Protein AF-A0A4S1M2T3-F1 (afdb_monomer)

Solvent-accessible surface area (backbone atoms only — not comparable to full-atom values): 10780 Å² total; per-residue (Å²): 111,70,68,60,52,51,52,53,55,50,51,53,51,52,49,48,52,52,50,47,53,52,52,51,56,74,34,58,46,39,45,71,51,75,70,34,46,53,38,50,50,25,26,74,67,73,55,76,57,76,90,49,48,48,60,54,20,55,54,47,32,61,41,38,75,77,47,73,67,53,40,56,58,35,50,51,43,46,49,28,42,48,46,17,37,48,36,34,25,72,56,58,36,67,72,73,56,15,60,55,37,70,48,54,62,70,36,70,75,43,46,74,48,68,36,42,51,44,58,64,43,42,33,53,23,36,50,44,25,52,50,25,53,52,46,26,29,53,76,68,74,38,59,71,50,74,68,52,45,50,53,50,50,51,47,52,47,53,28,29,31,39,34,73,76,31,64,74,50,45,39,57,52,39,36,50,50,37,46,48,64,43,69,87,54,57,70,68,59,39,47,51,52,12,50,54,54,31,50,56,47,46,48,54,44,69,76,84

pLDDT: mean 90.64, std 10.21, range [45.0, 98.62]

Radius of gyration: 18.29 Å; Cα contacts (8 Å, |Δi|>4): 240; chains: 1; bounding box: 35×44×50 Å

Secondary structure (DSSP, 8-state):
-HHHHHHHHHHHHHHHHHHHHHHHHHHTT-B--HHHHHHHHHHHHT---TTS-HHHHHHHHHHHTTS-SSHHHHHHHHHHHHHHHHHIIIII--THHHHHHTTGGGSHHHHHHHTB--HHHHHHHHHHHHHHHHHHHHHTT-PPPHHHHHHHHHHHHHHHHT-TTHHHHHHHHHHHHHHHH-TTS-HHHHHHHHHHHHHHHHHHHH--

Foldseek 3Di:
DVVVQVVVLVVLVVVLVCLLVVLLVVLPQFDEDPVNVVLCVCLVVVDDDPPFLNLLSVVLVVVCVVPNDRRVLLVVLSCLQSLLLCLCLNQQDDDPVSVVSSCVCVDPVNVVPSRHNALVSLLVSLVSNLVSVLNSLVVVLHAQDPVRVVVSLVSLLSSLSRDLVSLVVQLVSQLSNLCSHCVPDDSVVSNVRSVVSSVVSNVSNVVD

Mean predicted aligned error: 5.15 Å

Structure (mmCIF, N/CA/C/O backbone):
data_AF-A0A4S1M2T3-F1
#
_entry.id   AF-A0A4S1M2T3-F1
#
loop_
_atom_site.group_PDB
_atom_site.id
_atom_site.type_symbol
_atom_site.label_atom_id
_atom_site.label_alt_id
_atom_site.label_comp_id
_atom_site.label_asym_id
_atom_site.label_entity_id
_atom_site.label_seq_id
_atom_site.pdbx_PDB_ins_code
_atom_site.Cartn_x
_atom_site.Cartn_y
_atom_site.Cartn_z
_atom_site.occupancy
_atom_site.B_iso_or_equiv
_atom_site.auth_seq_id
_atom_site.auth_comp_id
_atom_site.auth_asym_id
_atom_site.auth_atom_id
_atom_site.pdbx_PDB_model_num
ATOM 1 N N . MET A 1 1 ? -10.580 -19.530 28.363 1.00 55.19 1 MET A N 1
ATOM 2 C CA . MET A 1 1 ? -10.890 -18.488 27.352 1.00 55.19 1 MET A CA 1
ATOM 3 C C . MET A 1 1 ? -9.634 -17.822 26.771 1.00 55.19 1 MET A C 1
ATOM 5 O O . MET A 1 1 ? -9.493 -17.810 25.556 1.00 55.19 1 MET A O 1
ATOM 9 N N . LEU A 1 2 ? -8.682 -17.354 27.595 1.00 52.44 2 LEU A N 1
ATOM 10 C CA . LEU A 1 2 ? -7.450 -16.686 27.125 1.00 52.44 2 LEU A CA 1
ATOM 11 C C . LEU A 1 2 ? -6.548 -17.565 26.227 1.00 52.44 2 LEU A C 1
ATOM 13 O O . LEU A 1 2 ? -6.080 -17.116 25.187 1.00 52.44 2 LEU A O 1
ATOM 17 N N . LEU A 1 3 ? -6.360 -18.842 26.585 1.00 47.34 3 LEU A N 1
ATOM 18 C CA . LEU A 1 3 ? -5.535 -19.789 25.816 1.00 47.34 3 LEU A CA 1
ATOM 19 C C . LEU A 1 3 ? -6.132 -20.146 24.441 1.00 47.34 3 LEU A C 1
ATOM 21 O O . LEU A 1 3 ? -5.389 -20.340 23.484 1.00 47.34 3 LEU A O 1
ATOM 25 N N . ILE A 1 4 ? -7.464 -20.194 24.328 1.00 53.88 4 ILE A N 1
ATOM 26 C CA . ILE A 1 4 ? -8.170 -20.432 23.054 1.00 53.88 4 ILE A CA 1
ATOM 27 C C . ILE A 1 4 ? -8.014 -19.207 22.140 1.00 53.88 4 ILE A C 1
ATOM 29 O O . ILE A 1 4 ? -7.735 -19.348 20.953 1.00 53.88 4 ILE A O 1
ATOM 33 N N . SER A 1 5 ? -8.097 -18.003 22.713 1.00 61.66 5 SER A N 1
ATOM 34 C CA . SER A 1 5 ? -7.868 -16.742 21.998 1.00 61.66 5 SER A CA 1
ATOM 35 C C . SER A 1 5 ? -6.433 -16.623 21.459 1.00 61.66 5 SER A C 1
ATOM 37 O O . SER A 1 5 ? -6.232 -16.291 20.291 1.00 61.66 5 SER A O 1
ATOM 39 N N . LEU A 1 6 ? -5.426 -16.987 22.263 1.00 64.06 6 LEU A N 1
ATOM 40 C CA . LEU A 1 6 ? -4.018 -16.956 21.847 1.00 64.06 6 LEU A CA 1
ATOM 41 C C . LEU A 1 6 ? -3.702 -17.971 20.739 1.00 64.06 6 LEU A C 1
ATOM 43 O O . LEU A 1 6 ? -3.026 -17.619 19.772 1.00 64.06 6 LEU A O 1
ATOM 47 N N . LYS A 1 7 ? -4.223 -19.202 20.838 1.00 70.44 7 LYS A N 1
ATOM 48 C CA . LYS A 1 7 ? -4.069 -20.222 19.784 1.00 70.44 7 LYS A CA 1
ATOM 49 C C . LYS A 1 7 ? -4.703 -19.771 18.466 1.00 70.44 7 LYS A C 1
ATOM 51 O O . LYS A 1 7 ? -4.070 -19.892 17.420 1.00 70.44 7 LYS A O 1
ATOM 56 N N . ASN A 1 8 ? -5.893 -19.174 18.522 1.00 77.62 8 ASN A N 1
ATOM 57 C CA . ASN A 1 8 ? -6.566 -18.635 17.339 1.00 77.62 8 ASN A CA 1
ATOM 58 C C . ASN A 1 8 ? -5.788 -17.472 16.705 1.00 77.62 8 ASN A C 1
ATOM 60 O O . ASN A 1 8 ? -5.684 -17.401 15.483 1.00 77.62 8 ASN A O 1
ATOM 64 N N . MET A 1 9 ? -5.190 -16.594 17.518 1.00 81.62 9 MET A N 1
ATOM 65 C CA . MET A 1 9 ? -4.373 -15.481 17.024 1.00 81.62 9 MET A CA 1
ATOM 66 C C . MET A 1 9 ? -3.052 -15.945 16.392 1.00 81.62 9 MET A C 1
ATOM 68 O O . MET A 1 9 ? -2.577 -15.336 15.435 1.00 81.62 9 MET A O 1
ATOM 72 N N . PHE A 1 10 ? -2.444 -17.016 16.901 1.00 87.69 10 PHE A N 1
ATOM 73 C CA . PHE A 1 10 ? -1.276 -17.615 16.256 1.00 87.69 10 PHE A CA 1
ATOM 74 C C . PHE A 1 10 ? -1.654 -18.263 14.919 1.00 87.69 10 PHE A C 1
ATOM 76 O O . PHE A 1 10 ? -1.016 -17.987 13.904 1.00 87.69 10 PHE A O 1
ATOM 83 N N . ALA A 1 11 ? -2.730 -19.053 14.901 1.00 90.12 11 ALA A N 1
ATOM 84 C CA . ALA A 1 11 ? -3.197 -19.743 13.702 1.00 90.12 11 ALA A CA 1
ATOM 85 C C . ALA A 1 11 ? -3.523 -18.772 12.557 1.00 90.12 11 ALA A C 1
ATOM 87 O O . ALA A 1 11 ? -3.081 -18.987 11.431 1.00 90.12 11 ALA A O 1
ATOM 88 N N . ILE A 1 12 ? -4.232 -17.673 12.840 1.00 91.62 12 ILE A N 1
ATOM 89 C CA . ILE A 1 12 ? -4.583 -16.686 11.810 1.00 91.62 12 ILE A CA 1
ATOM 90 C C . ILE A 1 12 ? -3.350 -15.957 11.257 1.00 91.62 12 ILE A C 1
ATOM 92 O O . ILE A 1 12 ? -3.279 -15.698 10.060 1.00 91.62 12 ILE A O 1
ATOM 96 N N . ARG A 1 13 ? -2.345 -15.665 12.095 1.00 94.69 13 ARG A N 1
ATOM 97 C CA . ARG A 1 13 ? -1.088 -15.039 11.650 1.00 94.69 13 ARG A CA 1
ATOM 98 C C . ARG A 1 13 ? -0.255 -15.980 10.792 1.00 94.69 13 ARG A C 1
ATOM 100 O O . ARG A 1 13 ? 0.291 -15.548 9.783 1.00 94.69 13 ARG A O 1
ATOM 107 N N . LEU A 1 14 ? -0.180 -17.253 11.179 1.00 95.62 14 LEU A N 1
ATOM 108 C CA . LEU A 1 14 ? 0.487 -18.278 10.382 1.00 95.62 14 LEU A CA 1
ATOM 109 C C . LEU A 1 14 ? -0.210 -18.443 9.028 1.00 95.62 14 LEU A C 1
ATOM 111 O O . LEU A 1 14 ? 0.452 -18.413 7.996 1.00 95.62 14 LEU A O 1
ATOM 115 N N . CYS A 1 15 ? -1.541 -18.545 9.028 1.00 96.12 15 CYS A N 1
ATOM 116 C CA . CYS A 1 15 ? -2.336 -18.648 7.808 1.00 96.12 15 CYS A CA 1
ATOM 117 C C . CYS A 1 15 ? -2.136 -17.430 6.899 1.00 96.12 15 CYS A C 1
ATOM 119 O O . CYS A 1 15 ? -1.841 -17.601 5.724 1.00 96.12 15 CYS A O 1
ATOM 121 N N . TRP A 1 16 ? -2.196 -16.211 7.443 1.00 97.44 16 TRP A N 1
ATOM 122 C CA . TRP A 1 16 ? -1.883 -14.988 6.701 1.00 97.44 16 TRP A CA 1
ATOM 123 C C . TRP A 1 16 ? -0.495 -15.030 6.060 1.00 97.44 16 TRP A C 1
ATOM 125 O O . TRP A 1 16 ? -0.377 -14.709 4.885 1.00 97.44 16 TRP A O 1
ATOM 135 N N . GLY A 1 17 ? 0.537 -15.456 6.794 1.00 97.75 17 GLY A N 1
ATOM 136 C CA . GLY A 1 17 ? 1.896 -15.543 6.257 1.00 97.75 17 GLY A CA 1
ATOM 137 C C . GLY A 1 17 ? 2.009 -16.558 5.119 1.00 97.75 17 GLY A C 1
ATOM 138 O O . GLY A 1 17 ? 2.579 -16.254 4.075 1.00 97.75 17 GLY A O 1
ATOM 139 N N . VAL A 1 18 ? 1.410 -17.740 5.286 1.00 98.19 18 VAL A N 1
ATOM 140 C CA . VAL A 1 18 ? 1.379 -18.783 4.248 1.00 98.19 18 VAL A CA 1
ATOM 141 C C . VAL A 1 18 ? 0.624 -18.305 3.010 1.00 98.19 18 VAL A C 1
ATOM 143 O O . VAL A 1 18 ? 1.123 -18.468 1.899 1.00 98.19 18 VAL A O 1
ATOM 146 N N . LEU A 1 19 ? -0.546 -17.684 3.187 1.00 98.12 19 LEU A N 1
ATOM 147 C CA . LEU A 1 19 ? -1.333 -17.153 2.078 1.00 98.12 19 LEU A CA 1
ATOM 148 C C . LEU A 1 19 ? -0.596 -16.012 1.376 1.00 98.12 19 LEU A C 1
ATOM 150 O O . LEU A 1 19 ? -0.520 -16.033 0.157 1.00 98.12 19 LEU A O 1
ATOM 154 N N . ALA A 1 20 ? 0.007 -15.075 2.111 1.00 98.19 20 ALA A N 1
ATOM 155 C CA . ALA A 1 20 ? 0.767 -13.970 1.532 1.00 98.19 20 ALA A CA 1
ATOM 156 C C . ALA A 1 20 ? 1.950 -14.461 0.689 1.00 98.19 20 ALA A C 1
ATOM 158 O O . ALA A 1 20 ? 2.106 -14.042 -0.459 1.00 98.19 20 ALA A O 1
ATOM 159 N N . CYS A 1 21 ? 2.747 -15.390 1.222 1.00 98.25 21 CYS A N 1
ATOM 160 C CA . CYS A 1 21 ? 3.878 -15.967 0.499 1.00 98.25 21 CYS A CA 1
ATOM 161 C C . CYS A 1 21 ? 3.426 -16.812 -0.698 1.00 98.25 21 CYS A C 1
ATOM 163 O O . CYS A 1 21 ? 3.985 -16.674 -1.781 1.00 98.25 21 CYS A O 1
ATOM 165 N N . GLY A 1 22 ? 2.405 -17.659 -0.529 1.00 98.19 22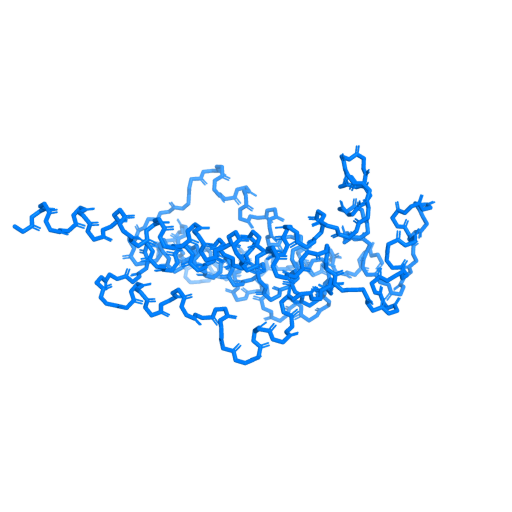 GLY A N 1
ATOM 166 C CA . GLY A 1 22 ? 1.861 -18.477 -1.615 1.00 98.19 22 GLY A CA 1
ATOM 167 C C . GLY A 1 22 ? 1.262 -17.627 -2.736 1.00 98.19 22 GLY A C 1
ATOM 168 O O . GLY A 1 22 ? 1.475 -17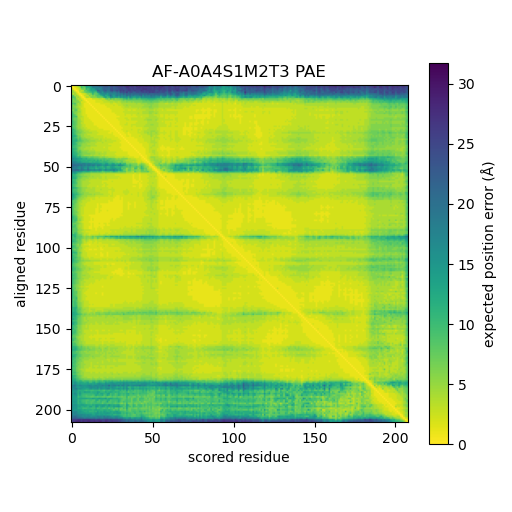.908 -3.908 1.00 98.19 22 GLY A O 1
ATOM 169 N N . TYR A 1 23 ? 0.579 -16.541 -2.383 1.00 97.75 23 TYR A N 1
ATOM 170 C CA . TYR A 1 23 ? 0.014 -15.592 -3.335 1.00 97.75 23 TYR A CA 1
ATOM 171 C C . TYR A 1 23 ? 1.113 -14.855 -4.106 1.00 97.75 23 TYR A C 1
ATOM 173 O O . TYR A 1 23 ? 1.085 -14.823 -5.331 1.00 97.75 23 TYR A O 1
ATOM 181 N N . ALA A 1 24 ? 2.125 -14.325 -3.410 1.00 97.81 24 ALA A N 1
ATOM 182 C CA . ALA A 1 24 ? 3.274 -13.695 -4.058 1.00 97.81 24 ALA A CA 1
ATOM 183 C C . ALA A 1 24 ? 4.025 -14.671 -4.979 1.00 97.81 24 ALA A C 1
ATOM 185 O O . ALA A 1 24 ? 4.459 -14.277 -6.057 1.00 97.81 24 ALA A O 1
ATOM 186 N N . TRP A 1 25 ? 4.134 -15.943 -4.582 1.00 98.12 25 TRP A N 1
ATOM 187 C CA . TRP A 1 25 ? 4.751 -16.999 -5.384 1.00 98.12 25 TRP A CA 1
ATOM 188 C C . TRP A 1 25 ? 3.988 -17.281 -6.682 1.00 98.12 25 TRP A C 1
ATOM 190 O O . TRP A 1 25 ? 4.609 -17.377 -7.735 1.00 98.12 25 TRP A O 1
ATOM 200 N N . ILE A 1 26 ? 2.654 -17.367 -6.628 1.00 97.88 26 ILE A N 1
ATOM 201 C CA . ILE A 1 26 ? 1.804 -17.616 -7.807 1.00 97.88 26 ILE A CA 1
ATOM 202 C C . ILE A 1 26 ? 2.010 -16.550 -8.885 1.00 97.88 26 ILE A C 1
ATOM 204 O O . ILE A 1 26 ? 2.025 -16.871 -10.070 1.00 97.88 26 ILE A O 1
ATOM 208 N N . PHE A 1 27 ? 2.179 -15.294 -8.474 1.00 97.75 27 PHE A N 1
ATOM 209 C CA . PHE A 1 27 ? 2.324 -14.178 -9.402 1.00 97.75 27 PHE A CA 1
ATOM 210 C C . PHE A 1 27 ? 3.775 -13.812 -9.713 1.00 97.75 27 PHE A C 1
ATOM 212 O O . PHE A 1 27 ? 3.995 -12.928 -10.535 1.00 97.75 27 PHE A O 1
ATOM 219 N N . TRP A 1 28 ? 4.769 -14.452 -9.093 1.00 97.88 28 TRP A N 1
ATOM 220 C CA . TRP A 1 28 ? 6.177 -14.112 -9.302 1.00 97.88 28 TRP A CA 1
ATOM 221 C C . TRP A 1 28 ? 6.624 -14.371 -10.756 1.00 97.88 28 TRP A C 1
ATOM 223 O O . TRP A 1 28 ? 6.291 -15.417 -11.312 1.00 97.88 28 TRP A O 1
ATOM 233 N N . PRO A 1 29 ? 7.418 -13.479 -11.388 1.00 97.25 29 PRO A N 1
ATOM 234 C CA . PRO A 1 29 ? 7.966 -12.213 -10.880 1.00 97.25 29 PRO A CA 1
ATOM 235 C C . PRO A 1 29 ? 7.059 -10.992 -11.128 1.00 97.25 29 PRO A C 1
ATOM 237 O O . PRO A 1 29 ? 7.470 -9.861 -10.890 1.00 97.25 29 PRO A O 1
ATOM 240 N N . GLY A 1 30 ? 5.838 -11.206 -11.602 1.00 97.31 30 GLY A N 1
ATOM 241 C CA . GLY A 1 30 ? 4.854 -10.179 -11.922 1.00 97.31 30 GLY A CA 1
ATOM 242 C C . GLY A 1 30 ? 4.705 -9.994 -13.425 1.00 97.31 30 GLY A C 1
ATOM 243 O O . GLY A 1 30 ? 5.644 -10.196 -14.199 1.00 97.31 30 GLY A O 1
ATOM 244 N N . TRP A 1 31 ? 3.508 -9.604 -13.847 1.00 97.31 31 TRP A N 1
ATOM 245 C CA . TRP A 1 31 ? 3.190 -9.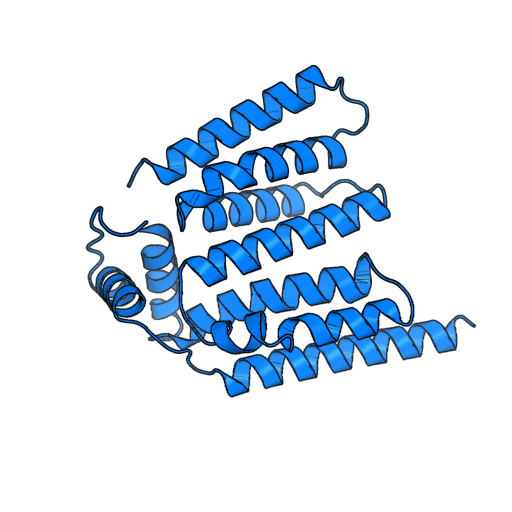358 -15.247 1.00 97.31 31 TRP A CA 1
ATOM 246 C C . TRP A 1 31 ? 3.382 -7.890 -15.600 1.00 97.31 31 TRP A C 1
ATOM 248 O O . TRP A 1 31 ? 2.954 -6.982 -14.882 1.00 97.31 31 TRP A O 1
ATOM 258 N N . MET A 1 32 ? 4.031 -7.658 -16.737 1.00 96.75 32 MET A N 1
ATOM 259 C CA . MET A 1 32 ? 4.293 -6.326 -17.260 1.00 96.75 32 MET A CA 1
ATOM 260 C C . MET A 1 32 ? 3.414 -6.072 -18.477 1.00 96.75 32 MET A C 1
ATOM 262 O O . MET A 1 32 ? 3.367 -6.866 -19.412 1.00 96.75 32 MET A O 1
ATOM 266 N N . SER A 1 33 ? 2.732 -4.935 -18.463 1.00 95.69 33 SER A N 1
ATOM 267 C CA . SER A 1 33 ? 2.057 -4.389 -19.642 1.00 95.69 33 SER A CA 1
ATOM 268 C C . SER A 1 33 ? 3.010 -3.486 -20.440 1.00 95.69 33 SER A C 1
ATOM 270 O O . SER A 1 33 ? 4.087 -3.160 -19.930 1.00 95.69 33 SER A O 1
ATOM 272 N N . PRO A 1 34 ? 2.633 -3.021 -21.647 1.00 94.81 34 PRO A N 1
ATOM 273 C CA . PRO A 1 34 ? 3.407 -2.009 -22.370 1.00 94.81 34 PRO A CA 1
ATOM 274 C C . PRO A 1 34 ? 3.715 -0.756 -21.529 1.00 94.81 34 PRO A C 1
ATOM 276 O O . PRO A 1 34 ? 4.855 -0.294 -21.533 1.00 94.81 34 PRO A O 1
ATOM 279 N N . ASP A 1 35 ? 2.752 -0.281 -20.730 1.00 91.00 35 ASP A N 1
ATOM 280 C CA . ASP A 1 35 ? 2.930 0.831 -19.779 1.00 91.00 35 ASP A CA 1
ATOM 281 C C . ASP A 1 35 ? 3.944 0.498 -18.675 1.00 91.00 35 ASP A C 1
ATOM 283 O O . ASP A 1 35 ? 4.763 1.318 -18.273 1.00 91.00 35 ASP A O 1
ATOM 287 N N . SER A 1 36 ? 3.913 -0.725 -18.149 1.00 93.75 36 SER A N 1
ATOM 288 C CA . SER A 1 36 ? 4.883 -1.158 -17.136 1.00 93.75 36 SER A CA 1
ATOM 289 C C . SER A 1 36 ? 6.289 -1.247 -17.730 1.00 93.75 36 SER A C 1
ATOM 291 O O . SER A 1 36 ? 7.275 -0.946 -17.059 1.00 93.75 36 SER A O 1
ATOM 293 N N . TRP A 1 37 ? 6.382 -1.665 -18.994 1.00 95.06 37 TRP A N 1
ATOM 294 C CA . TRP A 1 37 ? 7.640 -1.797 -19.716 1.00 95.06 37 TRP A CA 1
ATOM 295 C C . TRP A 1 37 ? 8.277 -0.442 -20.022 1.00 95.06 37 TRP A C 1
ATOM 297 O O . TRP A 1 37 ? 9.489 -0.296 -19.862 1.00 95.06 37 TRP A O 1
ATOM 307 N N . SER A 1 38 ? 7.487 0.567 -20.403 1.00 92.81 38 SER A N 1
ATOM 308 C CA . SER A 1 38 ? 7.995 1.930 -20.605 1.00 92.81 38 SER A CA 1
ATOM 309 C C . SER A 1 38 ? 8.571 2.509 -19.308 1.00 92.81 38 SER A C 1
ATOM 311 O O . SER A 1 38 ? 9.690 3.021 -19.317 1.00 92.81 38 SER A O 1
ATOM 313 N N . ILE A 1 39 ? 7.872 2.339 -18.179 1.00 92.81 39 ILE A N 1
ATOM 314 C CA . ILE A 1 39 ? 8.338 2.775 -16.852 1.00 92.81 39 ILE A CA 1
ATOM 315 C C . ILE A 1 39 ? 9.621 2.039 -16.453 1.00 92.81 39 ILE A C 1
ATOM 317 O O . ILE A 1 39 ? 10.572 2.665 -15.983 1.00 92.81 39 ILE A O 1
ATOM 321 N N . TYR A 1 40 ? 9.678 0.723 -16.662 1.00 94.94 40 TYR A N 1
ATOM 322 C CA . TYR A 1 40 ? 10.874 -0.068 -16.377 1.00 94.94 40 TYR A CA 1
ATOM 323 C C . TYR A 1 40 ? 12.069 0.376 -17.226 1.00 94.94 40 TYR A C 1
ATOM 325 O O . TYR A 1 40 ? 13.169 0.541 -16.706 1.00 94.94 40 TYR A O 1
ATOM 333 N N . LYS A 1 41 ? 11.856 0.661 -18.515 1.00 93.38 41 LYS A N 1
ATOM 334 C CA . LYS A 1 41 ? 12.903 1.201 -19.389 1.00 93.38 41 LYS A CA 1
ATOM 335 C C . LYS A 1 41 ? 13.424 2.542 -18.872 1.00 93.38 41 LYS A C 1
ATOM 337 O O . LYS A 1 41 ? 14.636 2.704 -18.783 1.00 93.38 41 LYS A O 1
ATOM 342 N N . SER A 1 42 ? 12.536 3.452 -18.465 1.00 91.81 42 SER A N 1
ATOM 343 C CA . SER A 1 42 ? 12.921 4.719 -17.826 1.00 91.81 42 SER A CA 1
ATOM 344 C C . SER A 1 42 ? 13.722 4.516 -16.538 1.00 91.81 42 SER A C 1
ATOM 346 O O . SER A 1 42 ? 14.669 5.261 -16.292 1.00 91.81 42 SER A O 1
ATOM 348 N N . ALA A 1 43 ? 13.396 3.493 -15.743 1.00 93.44 43 ALA A N 1
ATOM 349 C CA . ALA A 1 43 ? 14.147 3.144 -14.537 1.00 93.44 43 ALA A CA 1
ATOM 350 C C . ALA A 1 43 ? 15.575 2.648 -14.837 1.00 93.44 43 ALA A C 1
ATOM 352 O O . ALA A 1 43 ? 16.487 2.885 -14.045 1.00 93.44 43 ALA A O 1
ATOM 353 N N . LEU A 1 44 ? 15.780 1.971 -15.974 1.00 93.62 44 LEU A N 1
ATOM 354 C CA . LEU A 1 44 ? 17.101 1.515 -16.422 1.00 93.62 44 LEU A CA 1
ATOM 355 C C . LEU A 1 44 ? 17.937 2.651 -17.024 1.00 93.62 44 LEU A C 1
ATOM 357 O O . LEU A 1 44 ? 19.144 2.709 -16.809 1.00 93.62 44 LEU A O 1
ATOM 361 N N . THR A 1 45 ? 17.315 3.551 -17.787 1.00 92.00 45 THR A N 1
ATOM 362 C CA . THR A 1 45 ? 18.023 4.619 -18.511 1.00 92.00 45 THR A CA 1
ATOM 363 C C . THR A 1 45 ? 18.129 5.927 -17.732 1.00 92.00 45 THR A C 1
ATOM 365 O O . THR A 1 45 ? 18.809 6.839 -18.192 1.00 92.00 45 THR A O 1
ATOM 368 N N . HIS A 1 46 ? 17.451 6.050 -16.585 1.00 85.75 46 HIS A N 1
ATOM 369 C CA . HIS A 1 46 ? 17.280 7.304 -15.834 1.00 85.75 46 HIS A CA 1
ATOM 370 C C . HIS A 1 46 ? 16.680 8.455 -16.652 1.00 85.75 46 HIS A C 1
ATOM 372 O O . HIS A 1 46 ? 16.836 9.626 -16.304 1.00 85.75 46 HIS A O 1
ATOM 378 N N . THR A 1 47 ? 15.972 8.134 -17.733 1.00 84.19 47 THR A N 1
ATOM 379 C CA . THR A 1 47 ? 15.288 9.119 -18.570 1.00 84.19 47 THR A CA 1
ATOM 380 C C . THR A 1 47 ? 13.794 9.038 -18.305 1.00 84.19 47 THR A C 1
ATOM 382 O O . THR A 1 47 ? 13.114 8.118 -18.775 1.00 84.19 47 THR A O 1
ATOM 385 N N . TYR A 1 48 ? 13.294 9.999 -17.541 1.00 82.00 48 TYR A N 1
ATOM 386 C CA . TYR A 1 48 ? 11.886 10.128 -17.188 1.00 82.00 48 TYR A CA 1
ATOM 387 C C . TYR A 1 48 ? 11.254 11.183 -18.091 1.00 82.00 48 TYR A C 1
ATOM 389 O O . TYR A 1 48 ? 11.830 12.251 -18.274 1.00 82.00 48 TYR A O 1
ATOM 397 N N . GLY A 1 49 ? 10.117 10.853 -18.696 1.00 73.94 49 GLY A N 1
ATOM 398 C CA . GLY A 1 49 ? 9.351 11.783 -19.521 1.00 73.94 49 GLY A CA 1
ATOM 399 C C . GLY A 1 49 ? 7.952 11.987 -18.956 1.00 73.94 49 GLY A C 1
ATOM 400 O O . GLY A 1 49 ? 7.469 11.166 -18.179 1.00 73.94 49 GLY A O 1
ATOM 401 N N . ASP A 1 50 ? 7.285 13.032 -19.428 1.00 72.31 50 ASP A N 1
ATOM 402 C CA . ASP A 1 50 ? 6.039 13.575 -18.865 1.00 72.31 50 ASP A CA 1
ATOM 403 C C . ASP A 1 50 ? 4.818 12.642 -19.013 1.00 72.31 50 ASP A C 1
ATOM 405 O O . ASP A 1 50 ? 3.731 12.905 -18.501 1.00 72.31 50 ASP A O 1
ATOM 409 N N . HIS A 1 51 ? 4.954 11.537 -19.752 1.00 70.06 51 HIS A N 1
ATOM 410 C CA . HIS A 1 51 ? 3.841 10.623 -20.009 1.00 70.06 51 HIS A CA 1
ATOM 411 C C . HIS A 1 51 ? 3.470 9.761 -18.790 1.00 70.06 51 HIS A C 1
ATOM 413 O O . HIS A 1 51 ? 2.333 9.288 -18.677 1.00 70.06 51 HIS A O 1
ATOM 419 N N . HIS A 1 52 ? 4.412 9.529 -17.872 1.00 68.31 52 HIS A N 1
ATOM 420 C CA . HIS A 1 52 ? 4.196 8.710 -16.682 1.00 68.31 52 HIS A CA 1
ATOM 421 C C . HIS A 1 52 ? 4.793 9.375 -15.444 1.00 68.31 52 HIS A C 1
ATOM 423 O O . HIS A 1 52 ? 5.925 9.852 -15.508 1.00 68.31 52 HIS A O 1
ATOM 429 N N . PRO A 1 53 ? 4.107 9.320 -14.286 1.00 72.38 53 PRO A N 1
ATOM 430 C CA . PRO A 1 53 ? 4.692 9.823 -13.057 1.00 72.38 53 PRO A CA 1
ATOM 431 C C . PRO A 1 53 ? 5.978 9.058 -12.727 1.00 72.38 53 PRO A C 1
ATOM 433 O O . PRO A 1 53 ? 5.977 7.821 -12.671 1.00 72.38 53 PRO A O 1
ATOM 436 N N . PRO A 1 54 ? 7.094 9.756 -12.487 1.00 81.88 54 PRO A N 1
ATOM 437 C CA . PRO A 1 54 ? 8.415 9.151 -12.519 1.00 81.88 54 PRO A CA 1
ATOM 438 C C . PRO A 1 54 ? 8.704 8.378 -11.240 1.00 81.88 54 PRO A C 1
ATOM 440 O O . PRO A 1 54 ? 9.631 7.576 -11.216 1.00 81.88 54 PRO A O 1
ATOM 443 N N . LEU A 1 55 ? 7.946 8.611 -10.160 1.00 89.69 55 LEU A N 1
ATOM 444 C CA . LEU A 1 55 ? 8.309 8.099 -8.844 1.00 89.69 55 LEU A CA 1
ATOM 445 C C . LEU A 1 55 ? 8.237 6.573 -8.785 1.00 89.69 55 LEU A C 1
ATOM 447 O O . LEU A 1 55 ? 9.048 5.957 -8.099 1.00 89.69 55 LEU A O 1
ATOM 451 N N . MET A 1 56 ? 7.345 5.955 -9.567 1.00 92.19 56 MET A N 1
ATOM 452 C CA . MET A 1 56 ? 7.354 4.502 -9.751 1.00 92.19 56 MET A CA 1
ATOM 453 C C . MET A 1 56 ? 8.641 4.037 -10.446 1.00 92.19 56 MET A C 1
ATOM 455 O O . MET A 1 56 ? 9.230 3.049 -10.021 1.00 92.19 56 MET A O 1
ATOM 459 N N . GLY A 1 57 ? 9.103 4.753 -11.475 1.00 92.50 57 GLY A N 1
ATOM 460 C CA . GLY A 1 57 ? 10.361 4.458 -12.163 1.00 92.50 57 GLY A CA 1
ATOM 461 C C . GLY A 1 57 ? 11.585 4.657 -11.263 1.00 92.50 57 GLY A C 1
ATOM 462 O O . GLY A 1 57 ? 12.444 3.784 -11.218 1.00 92.50 57 GLY A O 1
ATOM 463 N N . TYR A 1 58 ? 11.631 5.733 -10.471 1.00 92.56 58 TYR A N 1
ATOM 464 C CA . TYR A 1 58 ? 12.683 5.953 -9.470 1.00 92.56 58 TYR A CA 1
ATOM 465 C C . TYR A 1 58 ? 12.702 4.854 -8.409 1.00 92.56 58 TYR A C 1
ATOM 467 O O . TYR A 1 58 ? 13.762 4.317 -8.097 1.00 92.56 58 TYR A O 1
ATOM 475 N N . ALA A 1 59 ? 11.537 4.485 -7.869 1.00 94.31 59 ALA A N 1
ATOM 476 C CA . ALA A 1 59 ? 11.441 3.373 -6.932 1.00 94.31 59 ALA A CA 1
ATOM 477 C C . ALA A 1 59 ? 11.958 2.081 -7.579 1.00 94.31 59 ALA A C 1
ATOM 479 O O . ALA A 1 59 ? 12.763 1.372 -6.981 1.00 94.31 59 ALA A O 1
ATOM 480 N N . TRP A 1 60 ? 11.564 1.811 -8.826 1.00 95.81 60 TRP A N 1
ATOM 481 C CA . TRP A 1 60 ? 12.022 0.633 -9.559 1.00 95.81 60 TRP A CA 1
ATOM 482 C C . TRP A 1 60 ? 13.530 0.647 -9.805 1.00 95.81 60 TRP A C 1
ATOM 484 O O . TRP A 1 60 ? 14.172 -0.388 -9.665 1.00 95.81 60 TRP A O 1
ATOM 494 N N . HIS A 1 61 ? 14.115 1.805 -10.105 1.00 95.19 61 HIS A N 1
ATOM 495 C CA . HIS A 1 61 ? 15.555 1.946 -10.285 1.00 95.19 61 HIS A CA 1
ATOM 496 C C . HIS A 1 61 ? 16.324 1.444 -9.053 1.00 95.19 61 HIS A C 1
ATOM 498 O O . HIS A 1 61 ? 17.192 0.581 -9.172 1.00 95.19 61 HIS A O 1
ATOM 504 N N . TYR A 1 62 ? 15.956 1.915 -7.859 1.00 95.81 62 TYR A N 1
ATOM 505 C CA . TYR A 1 62 ? 16.614 1.479 -6.625 1.00 95.81 62 TYR A CA 1
ATOM 506 C C . TYR A 1 62 ? 16.358 0.005 -6.305 1.00 95.81 62 TYR A C 1
ATOM 508 O O . TYR A 1 62 ? 17.235 -0.664 -5.765 1.00 95.81 62 TYR A O 1
ATOM 516 N N . LEU A 1 63 ? 15.186 -0.529 -6.659 1.00 96.88 63 LEU A N 1
ATOM 517 C CA . LEU A 1 63 ? 14.928 -1.962 -6.526 1.00 96.88 63 LEU A CA 1
ATOM 518 C C . LEU A 1 63 ? 15.815 -2.783 -7.472 1.00 96.88 63 LEU A C 1
ATOM 520 O O . LEU A 1 63 ? 16.367 -3.793 -7.046 1.00 96.88 63 LEU A O 1
ATOM 524 N N . ASN A 1 64 ? 16.037 -2.324 -8.706 1.00 96.44 64 ASN A N 1
ATOM 525 C CA . ASN A 1 64 ? 16.922 -3.003 -9.658 1.00 96.44 64 ASN A CA 1
ATOM 526 C C . ASN A 1 64 ? 18.375 -3.081 -9.170 1.00 96.44 64 ASN A C 1
ATOM 528 O O . ASN A 1 64 ? 19.069 -4.024 -9.528 1.00 96.44 64 ASN A O 1
ATOM 532 N N . MET A 1 65 ? 18.825 -2.154 -8.316 1.00 96.12 65 MET A N 1
ATOM 533 C CA . MET A 1 65 ? 20.147 -2.249 -7.679 1.00 96.12 65 MET A CA 1
ATOM 534 C C . MET A 1 65 ? 20.268 -3.432 -6.703 1.00 96.12 65 MET A C 1
ATOM 536 O O . MET A 1 65 ? 21.380 -3.840 -6.377 1.00 96.12 65 MET A O 1
ATOM 540 N N . ILE A 1 66 ? 19.144 -3.961 -6.209 1.00 97.38 66 ILE A N 1
ATOM 541 C CA . ILE A 1 66 ? 19.094 -5.104 -5.287 1.00 97.38 66 ILE A CA 1
ATOM 542 C C . ILE A 1 66 ? 18.845 -6.400 -6.063 1.00 97.38 66 ILE A C 1
ATOM 544 O O . ILE A 1 66 ? 19.548 -7.389 -5.868 1.00 97.38 66 ILE A O 1
ATOM 548 N N . TYR A 1 67 ? 17.820 -6.408 -6.916 1.00 95.94 67 TYR A N 1
ATOM 549 C CA . TYR A 1 67 ? 17.479 -7.532 -7.781 1.00 95.94 67 TYR A CA 1
ATOM 550 C C . TYR A 1 67 ? 16.798 -7.006 -9.040 1.00 95.94 67 TYR A C 1
ATOM 552 O O . TYR A 1 67 ? 15.741 -6.373 -8.972 1.00 95.94 67 TYR A O 1
ATOM 560 N N . GLU A 1 68 ? 17.417 -7.270 -10.184 1.00 96.06 68 GLU A N 1
ATOM 561 C CA . GLU A 1 68 ? 16.957 -6.762 -11.468 1.00 96.06 68 GLU A CA 1
ATOM 562 C C . GLU A 1 68 ? 15.612 -7.371 -11.881 1.00 96.06 68 GLU A C 1
ATOM 564 O O . GLU A 1 68 ? 15.369 -8.574 -11.763 1.00 96.06 68 GLU A O 1
ATOM 569 N N . GLY A 1 69 ? 14.743 -6.523 -12.430 1.00 95.56 69 GLY A N 1
ATOM 570 C CA . GLY A 1 69 ? 13.515 -6.944 -13.090 1.00 95.56 69 GLY A CA 1
ATOM 571 C C . GLY A 1 69 ? 12.241 -6.663 -12.286 1.00 95.56 69 GLY A C 1
ATOM 572 O O . GLY A 1 69 ? 12.218 -5.811 -11.395 1.00 95.56 69 GLY A O 1
ATOM 573 N N . PRO A 1 70 ? 11.128 -7.328 -12.637 1.00 96.94 70 PRO A N 1
ATOM 574 C CA . PRO A 1 70 ? 9.805 -7.016 -12.092 1.00 96.94 70 PRO A CA 1
ATOM 575 C C . PRO A 1 70 ? 9.551 -7.525 -10.669 1.00 96.94 70 PRO A C 1
ATOM 577 O O . PRO A 1 70 ? 8.723 -6.955 -9.953 1.00 96.94 70 PRO A O 1
ATOM 580 N N . GLY A 1 71 ? 10.298 -8.543 -10.232 1.00 97.94 71 GLY A N 1
ATOM 581 C CA . GLY A 1 71 ? 10.026 -9.288 -8.999 1.00 97.94 71 GLY A CA 1
ATOM 582 C C . GLY A 1 71 ? 9.924 -8.421 -7.747 1.00 97.94 71 GLY A C 1
ATOM 583 O O . GLY A 1 71 ? 8.972 -8.543 -6.977 1.00 97.94 71 GLY A O 1
ATOM 584 N N . LEU A 1 72 ? 10.863 -7.492 -7.544 1.00 97.88 72 LEU A N 1
ATOM 585 C CA . LEU A 1 72 ? 10.827 -6.630 -6.361 1.00 97.88 72 LEU A CA 1
ATOM 586 C C . LEU A 1 72 ? 9.698 -5.600 -6.402 1.00 97.88 72 LEU A C 1
ATOM 588 O O . LEU A 1 72 ? 9.159 -5.257 -5.352 1.00 97.88 72 LEU A O 1
ATOM 592 N N . MET A 1 73 ? 9.288 -5.143 -7.587 1.00 97.56 73 MET A N 1
ATOM 593 C CA . MET A 1 73 ? 8.137 -4.246 -7.695 1.00 97.56 73 MET A CA 1
ATOM 594 C C . MET A 1 73 ? 6.828 -4.990 -7.400 1.00 97.56 73 MET A C 1
ATOM 596 O O . MET A 1 73 ? 5.963 -4.468 -6.693 1.00 97.56 73 MET A O 1
ATOM 600 N N . LEU A 1 74 ? 6.708 -6.247 -7.845 1.00 98.12 74 LEU A N 1
ATOM 601 C CA . LEU A 1 74 ? 5.622 -7.125 -7.409 1.00 98.12 74 LEU A CA 1
ATOM 602 C C . LEU A 1 74 ? 5.649 -7.314 -5.887 1.00 98.12 74 LEU A C 1
ATOM 604 O O . LEU A 1 74 ? 4.609 -7.200 -5.243 1.00 98.12 74 LEU A O 1
ATOM 608 N N . ALA A 1 75 ? 6.821 -7.563 -5.296 1.00 98.31 75 ALA A N 1
ATOM 609 C CA . ALA A 1 75 ? 6.954 -7.734 -3.850 1.00 98.31 75 ALA A CA 1
ATOM 610 C C . ALA A 1 75 ? 6.481 -6.492 -3.075 1.00 98.31 75 ALA A C 1
ATOM 612 O O . ALA A 1 75 ? 5.802 -6.636 -2.058 1.00 98.31 75 ALA A O 1
ATOM 613 N N . VAL A 1 76 ? 6.756 -5.281 -3.578 1.00 98.06 76 VAL A N 1
ATOM 614 C CA . VAL A 1 76 ? 6.202 -4.033 -3.026 1.00 98.06 76 VAL A CA 1
ATOM 615 C C . VAL A 1 76 ? 4.673 -4.037 -3.094 1.00 98.06 76 VAL A C 1
ATOM 617 O O . VAL A 1 76 ? 4.027 -3.822 -2.069 1.00 98.06 76 VAL A O 1
ATOM 620 N N . ASN A 1 77 ? 4.076 -4.345 -4.251 1.00 97.81 77 ASN A N 1
ATOM 621 C CA . ASN A 1 77 ? 2.615 -4.427 -4.390 1.00 97.81 77 ASN A CA 1
ATOM 622 C C . ASN A 1 77 ? 2.001 -5.460 -3.428 1.00 97.81 77 ASN A C 1
ATOM 624 O O . ASN A 1 77 ? 1.009 -5.170 -2.755 1.00 97.81 77 ASN A O 1
ATOM 628 N N . MET A 1 78 ? 2.622 -6.636 -3.299 1.00 98.31 78 MET A N 1
ATOM 629 C CA . MET A 1 78 ? 2.189 -7.686 -2.375 1.00 98.31 78 MET A CA 1
ATOM 630 C C . MET A 1 78 ? 2.305 -7.252 -0.915 1.00 98.31 78 MET A C 1
ATOM 632 O O . MET A 1 78 ? 1.395 -7.519 -0.131 1.00 98.31 78 MET A O 1
ATOM 636 N N . ALA A 1 79 ? 3.377 -6.551 -0.543 1.00 98.44 79 ALA A N 1
ATOM 637 C CA . ALA A 1 79 ? 3.555 -6.029 0.808 1.00 98.44 79 ALA A CA 1
ATOM 638 C C . ALA A 1 79 ? 2.476 -4.997 1.167 1.00 98.44 79 ALA A C 1
ATOM 640 O O . ALA A 1 79 ? 1.971 -5.009 2.291 1.00 98.44 79 ALA A O 1
ATOM 641 N N . LEU A 1 80 ? 2.074 -4.146 0.217 1.00 98.56 80 LEU A N 1
ATOM 642 C CA . LEU A 1 80 ? 0.971 -3.201 0.409 1.00 98.56 80 LEU A CA 1
ATOM 643 C C . LEU A 1 80 ? -0.367 -3.935 0.601 1.00 98.56 80 LEU A C 1
ATOM 645 O O . LEU A 1 80 ? -1.061 -3.694 1.591 1.00 98.56 80 LEU A O 1
ATOM 649 N N . LEU A 1 81 ? -0.699 -4.874 -0.293 1.00 98.56 81 LEU A N 1
ATOM 650 C CA . LEU A 1 81 ? -1.950 -5.641 -0.245 1.00 98.56 81 LEU A CA 1
ATOM 651 C C . LEU A 1 81 ? -2.056 -6.481 1.033 1.00 98.56 81 LEU A C 1
ATOM 653 O O . LEU A 1 81 ? -3.002 -6.342 1.812 1.00 98.56 81 LEU A O 1
ATOM 657 N N . TRP A 1 82 ? -1.070 -7.342 1.280 1.00 98.50 82 TRP A N 1
ATOM 658 C CA . TRP A 1 82 ? -1.081 -8.250 2.424 1.00 98.50 82 TRP A CA 1
ATOM 659 C C . TRP A 1 82 ? -0.816 -7.533 3.742 1.00 98.50 82 TRP A C 1
ATOM 661 O O . TRP A 1 82 ? -1.323 -7.969 4.778 1.00 98.50 82 TRP A O 1
ATOM 671 N N . GLY A 1 83 ? -0.110 -6.400 3.715 1.00 98.44 83 GLY A N 1
ATOM 672 C CA . GLY A 1 83 ? -0.019 -5.484 4.845 1.00 98.44 83 GLY A CA 1
ATOM 673 C C . GLY A 1 83 ? -1.393 -4.946 5.239 1.00 98.44 83 GLY A C 1
ATOM 674 O O . GLY A 1 83 ? -1.754 -5.004 6.416 1.00 98.44 83 GLY A O 1
ATOM 675 N N . ALA A 1 84 ? -2.195 -4.489 4.270 1.00 98.56 84 ALA A N 1
ATOM 676 C CA . ALA A 1 84 ? -3.549 -4.001 4.528 1.00 98.56 84 ALA A CA 1
ATOM 677 C C . ALA A 1 84 ? -4.425 -5.106 5.133 1.00 98.56 84 ALA A C 1
ATOM 679 O O . ALA A 1 84 ? -5.040 -4.910 6.183 1.00 98.56 84 ALA A O 1
ATOM 680 N N . VAL A 1 85 ? -4.408 -6.298 4.526 1.00 98.25 85 VAL A N 1
ATOM 681 C CA . VAL A 1 85 ? -5.133 -7.482 5.015 1.00 98.25 85 VAL A CA 1
ATOM 682 C C . VAL A 1 85 ? -4.708 -7.854 6.433 1.00 98.25 85 VAL A C 1
ATOM 684 O O . VAL A 1 85 ? -5.565 -8.087 7.282 1.00 98.25 85 VAL A O 1
ATOM 687 N N . GLY A 1 86 ? -3.405 -7.860 6.723 1.00 97.69 86 GLY A N 1
ATOM 688 C CA . GLY A 1 86 ? -2.885 -8.166 8.055 1.00 97.69 86 GLY A CA 1
ATOM 689 C C . GLY A 1 86 ? -3.344 -7.148 9.101 1.00 97.69 86 GLY A C 1
ATOM 690 O O . GLY A 1 86 ? -3.785 -7.520 10.189 1.00 97.69 86 GLY A O 1
ATOM 691 N N . VAL A 1 87 ? -3.318 -5.852 8.775 1.00 97.69 87 VAL A N 1
ATOM 692 C CA . VAL A 1 87 ? -3.836 -4.813 9.678 1.00 97.69 87 VAL A CA 1
ATOM 693 C C . VAL A 1 87 ? -5.333 -5.008 9.927 1.00 97.69 87 VAL A C 1
ATOM 695 O O . VAL A 1 87 ? -5.756 -4.994 11.085 1.00 97.69 87 VAL A O 1
ATOM 698 N N . LEU A 1 88 ? -6.134 -5.252 8.887 1.00 97.25 88 LEU A N 1
ATOM 699 C CA . LEU A 1 88 ? -7.568 -5.504 9.044 1.00 97.25 88 LEU A CA 1
ATOM 700 C C . LEU A 1 88 ? -7.833 -6.741 9.911 1.00 97.25 88 LEU A C 1
ATOM 702 O O . LEU A 1 88 ? -8.564 -6.647 10.898 1.00 97.25 88 LEU A O 1
ATOM 706 N N . ALA A 1 89 ? -7.190 -7.865 9.600 1.00 95.62 89 ALA A N 1
ATOM 707 C CA . ALA A 1 89 ? -7.411 -9.145 10.266 1.00 95.62 89 ALA A CA 1
ATOM 708 C C . ALA A 1 89 ? -6.952 -9.167 11.732 1.00 95.62 89 ALA A C 1
ATOM 710 O O . ALA A 1 89 ? -7.530 -9.888 12.541 1.00 95.62 89 ALA A O 1
ATOM 711 N N . PHE A 1 90 ? -5.904 -8.412 12.086 1.00 94.25 90 PHE A N 1
ATOM 712 C CA . PHE A 1 90 ? -5.290 -8.490 13.421 1.00 94.25 90 PHE A CA 1
ATOM 713 C C . PHE A 1 90 ? -5.575 -7.286 14.311 1.00 94.25 90 PHE A C 1
ATOM 715 O O . PHE A 1 90 ? -5.399 -7.367 15.530 1.00 94.25 90 PHE A O 1
ATOM 722 N N . ARG A 1 91 ? -5.923 -6.139 13.722 1.00 93.88 91 ARG A N 1
ATOM 723 C CA . ARG A 1 91 ? -6.075 -4.877 14.457 1.00 93.88 91 ARG A CA 1
ATOM 724 C C . ARG A 1 91 ? -7.476 -4.304 14.375 1.00 93.88 91 ARG A C 1
ATOM 726 O O . ARG A 1 91 ? -7.860 -3.623 15.318 1.00 93.88 91 ARG A O 1
ATOM 733 N N . VAL A 1 92 ? -8.222 -4.561 13.305 1.00 94.75 92 VAL A N 1
ATOM 734 C CA . VAL A 1 92 ? -9.56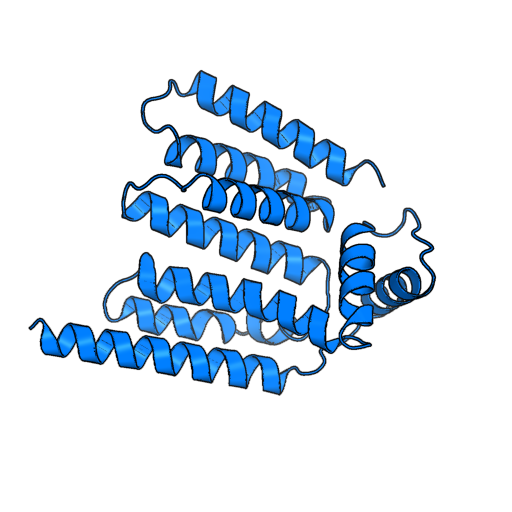5 -3.991 13.124 1.00 94.75 92 VAL A CA 1
ATOM 735 C C . VAL A 1 92 ? -10.628 -5.010 13.505 1.00 94.75 92 VAL A C 1
ATOM 737 O O . VAL A 1 92 ? -11.397 -4.782 14.435 1.00 94.75 92 VAL A O 1
ATOM 740 N N . PHE A 1 93 ? -10.639 -6.155 12.832 1.00 92.56 93 PHE A N 1
ATOM 741 C CA . PHE A 1 93 ? -11.644 -7.186 13.030 1.00 92.56 93 PHE A CA 1
ATOM 742 C C . PHE A 1 93 ? -11.176 -8.225 14.051 1.00 92.56 93 PHE A C 1
ATOM 744 O O . PHE A 1 93 ? -10.008 -8.600 14.093 1.00 92.56 93 PHE A O 1
ATOM 751 N N . GLN A 1 94 ? -12.098 -8.677 14.900 1.00 79.38 94 GLN A N 1
ATOM 752 C CA . GLN A 1 94 ? -11.857 -9.708 15.911 1.00 79.38 94 GLN A CA 1
ATOM 753 C C . GLN A 1 94 ? -12.702 -10.949 15.601 1.00 79.38 94 GLN A C 1
ATOM 755 O O . GLN A 1 94 ? -13.762 -10.857 14.979 1.00 79.38 94 GLN A O 1
ATOM 760 N N . GLY A 1 95 ? -12.248 -12.119 16.055 1.00 84.62 95 GLY A N 1
ATOM 761 C CA . GLY A 1 95 ? -12.992 -13.370 15.890 1.00 84.62 95 GLY A CA 1
ATOM 762 C C . GLY A 1 95 ? -13.122 -13.811 14.418 1.00 84.62 95 GLY A C 1
ATOM 763 O O . GLY A 1 95 ? -12.166 -13.658 13.656 1.00 84.62 95 GLY A O 1
ATOM 764 N N . PRO A 1 96 ? -14.275 -14.372 13.998 1.00 88.56 96 PRO A N 1
ATOM 765 C CA . PRO A 1 96 ? -14.465 -14.918 12.648 1.00 88.56 96 PRO A CA 1
ATOM 766 C C . PRO A 1 96 ? -14.226 -13.911 11.516 1.00 88.56 96 PRO A C 1
ATOM 768 O O . PRO A 1 96 ? -13.735 -14.286 10.456 1.00 88.56 96 PRO A O 1
ATOM 771 N N . LEU A 1 97 ? -14.512 -12.625 11.742 1.00 90.88 97 LEU A N 1
ATOM 772 C CA . LEU A 1 97 ? -14.333 -11.588 10.722 1.00 90.88 97 LEU A CA 1
ATOM 773 C C . LEU A 1 97 ? -12.863 -11.380 10.338 1.00 90.88 97 LEU A C 1
ATOM 775 O O . LEU A 1 97 ? -12.581 -11.074 9.184 1.00 90.88 97 LEU A O 1
ATOM 779 N N . GLY A 1 98 ? -11.920 -11.611 11.260 1.00 92.25 98 GLY A N 1
ATOM 780 C CA . GLY A 1 98 ? -10.494 -11.563 10.930 1.00 92.25 98 GLY A CA 1
ATOM 781 C C . GLY A 1 98 ? -10.108 -12.623 9.893 1.00 92.25 98 GLY A C 1
ATOM 782 O O . GLY A 1 98 ? -9.332 -12.340 8.984 1.00 92.25 98 GLY A O 1
ATOM 783 N N . TRP A 1 99 ? -10.698 -13.820 9.981 1.00 93.19 99 TRP A N 1
ATOM 784 C CA . TRP A 1 99 ? -10.491 -14.888 8.998 1.00 93.19 99 TRP A CA 1
ATOM 785 C C . TRP A 1 99 ? -11.092 -14.538 7.639 1.00 93.19 99 TRP A C 1
ATOM 787 O O . TRP A 1 99 ? -10.457 -14.771 6.616 1.00 93.19 99 TRP A O 1
ATOM 797 N N . VAL A 1 100 ? -12.275 -13.916 7.624 1.00 94.62 100 VAL A N 1
ATOM 798 C CA . VAL A 1 100 ? -12.904 -13.433 6.384 1.00 94.62 100 VAL A CA 1
ATOM 799 C C . VAL A 1 100 ? -12.018 -12.398 5.685 1.00 94.62 100 VAL A C 1
ATOM 801 O O . VAL A 1 100 ? -11.906 -12.424 4.462 1.00 94.62 100 VAL A O 1
ATOM 804 N N . CYS A 1 101 ? -11.316 -11.536 6.428 1.00 95.38 101 CYS A N 1
ATOM 805 C CA . CYS A 1 101 ? -10.379 -10.580 5.830 1.00 95.38 101 CYS A CA 1
ATOM 806 C C . CYS A 1 101 ? -9.248 -11.247 5.040 1.00 95.38 101 CYS A C 1
ATOM 808 O O . CYS A 1 101 ? -8.806 -10.674 4.045 1.00 95.38 101 CYS A O 1
ATOM 810 N N . LEU A 1 102 ? -8.804 -12.449 5.429 1.00 96.56 102 LEU A N 1
ATOM 811 C CA . LEU A 1 102 ? -7.771 -13.183 4.686 1.00 96.56 102 LEU A CA 1
ATOM 812 C C . LEU A 1 102 ? -8.237 -13.601 3.284 1.00 96.56 102 LEU A C 1
ATOM 814 O O . LEU A 1 102 ? -7.403 -13.871 2.425 1.00 96.56 102 LEU A O 1
ATOM 818 N N . LEU A 1 103 ? -9.551 -13.625 3.043 1.00 96.19 103 LEU A N 1
ATOM 819 C CA . LEU A 1 103 ? -10.144 -13.977 1.755 1.00 96.19 103 LEU A CA 1
ATOM 820 C C . LEU A 1 103 ? -10.260 -12.781 0.797 1.00 96.19 103 LEU A C 1
ATOM 822 O O . LEU A 1 103 ? -10.531 -12.982 -0.384 1.00 96.19 103 LEU A O 1
ATOM 826 N N . LEU A 1 104 ? -10.030 -11.544 1.259 1.00 96.38 104 LEU A N 1
ATOM 827 C CA . LEU A 1 104 ? -10.171 -10.340 0.425 1.00 96.38 104 LEU A CA 1
ATOM 828 C C . LEU A 1 104 ? -9.316 -10.380 -0.861 1.00 96.38 104 LEU A C 1
ATOM 830 O O . LEU A 1 104 ? -9.866 -10.084 -1.927 1.00 96.38 104 LEU A O 1
ATOM 834 N N . PRO A 1 105 ? -8.030 -10.798 -0.828 1.00 97.69 105 PRO A N 1
ATOM 835 C CA . PRO A 1 105 ? -7.208 -10.910 -2.039 1.00 97.69 105 PRO A CA 1
ATOM 836 C C . PRO A 1 105 ? -7.695 -11.943 -3.061 1.00 97.69 105 PRO A C 1
ATOM 838 O O . PRO A 1 105 ? -7.273 -11.907 -4.215 1.00 97.69 105 PRO A O 1
ATOM 841 N N . PHE A 1 106 ? -8.562 -12.868 -2.645 1.00 97.06 106 PHE A N 1
ATOM 842 C CA . PHE A 1 106 ? -9.116 -13.928 -3.490 1.00 97.06 106 PHE A CA 1
ATOM 843 C C . PHE A 1 106 ? -10.449 -13.538 -4.130 1.00 97.06 106 PHE A C 1
ATOM 845 O O . PHE A 1 106 ? -11.044 -14.331 -4.857 1.00 97.06 106 PHE A O 1
ATOM 852 N N . THR A 1 107 ? -10.939 -12.320 -3.883 1.00 96.94 107 THR A N 1
ATOM 853 C CA . THR A 1 107 ? -12.066 -11.796 -4.657 1.00 96.94 107 THR A CA 1
ATOM 854 C C . THR A 1 107 ? -11.661 -11.689 -6.133 1.00 96.94 107 THR A C 1
ATOM 856 O O . THR A 1 107 ? -10.528 -11.284 -6.407 1.00 96.94 107 THR A O 1
ATOM 859 N N . PRO A 1 108 ? -12.551 -12.015 -7.095 1.00 95.94 108 PRO A N 1
ATOM 860 C CA . PRO A 1 108 ? -12.178 -12.105 -8.510 1.00 95.94 108 PRO A CA 1
ATOM 861 C C . PRO A 1 108 ? -11.470 -10.855 -9.038 1.00 95.94 108 PRO A C 1
ATOM 863 O O . PRO A 1 108 ? -10.489 -10.954 -9.764 1.00 95.94 108 PRO A O 1
ATOM 866 N N . HIS A 1 109 ? -11.930 -9.677 -8.611 1.00 91.94 109 HIS A N 1
ATOM 867 C CA . HIS A 1 109 ? -11.375 -8.403 -9.055 1.00 91.94 109 HIS A CA 1
ATOM 868 C C . HIS A 1 109 ? -9.946 -8.155 -8.556 1.00 91.94 109 HIS A C 1
ATOM 870 O O . HIS A 1 109 ? -9.135 -7.603 -9.295 1.00 91.94 109 HIS A O 1
ATOM 876 N N . VAL A 1 110 ? -9.638 -8.550 -7.315 1.00 96.25 110 VAL A N 1
ATOM 877 C CA . VAL A 1 110 ? -8.289 -8.392 -6.757 1.00 96.25 110 VAL A CA 1
ATOM 878 C C . VAL A 1 110 ? -7.369 -9.461 -7.327 1.00 96.25 110 VAL A C 1
ATOM 880 O O . VAL A 1 110 ? -6.282 -9.124 -7.779 1.00 96.25 110 VAL A O 1
ATOM 883 N N . TRP A 1 111 ? -7.820 -10.717 -7.367 1.00 96.88 111 TRP A N 1
ATOM 884 C CA . TRP A 1 111 ? -7.038 -11.842 -7.881 1.00 96.88 111 TRP A CA 1
ATOM 885 C C . TRP A 1 111 ? -6.537 -11.614 -9.306 1.00 96.88 111 TRP A C 1
ATOM 887 O O . TRP A 1 111 ? -5.353 -11.793 -9.576 1.00 96.88 111 TRP A O 1
ATOM 897 N N . ASP A 1 112 ? -7.426 -11.186 -10.201 1.00 95.12 112 ASP A N 1
ATOM 898 C CA . ASP A 1 112 ? -7.104 -10.958 -11.612 1.00 95.12 112 ASP A CA 1
ATOM 899 C C . ASP A 1 112 ? -6.021 -9.882 -11.806 1.00 95.12 112 ASP A C 1
ATOM 901 O O . ASP A 1 112 ? -5.144 -9.997 -12.661 1.00 95.12 112 ASP A O 1
ATOM 905 N N . GLN A 1 113 ? -6.035 -8.850 -10.959 1.00 94.75 113 GLN A N 1
ATOM 906 C CA . GLN A 1 113 ? -5.162 -7.686 -11.109 1.00 94.75 113 GLN A CA 1
ATOM 907 C C . GLN A 1 113 ? -3.880 -7.754 -10.279 1.00 94.75 113 GLN A C 1
ATOM 909 O O . GLN A 1 113 ? -2.904 -7.083 -10.609 1.00 94.75 113 GLN A O 1
ATOM 914 N N . ALA A 1 114 ? -3.848 -8.546 -9.208 1.00 95.38 114 ALA A N 1
ATOM 915 C CA . ALA A 1 114 ? -2.781 -8.463 -8.217 1.00 95.38 114 ALA A CA 1
ATOM 916 C C . ALA A 1 114 ? -1.394 -8.838 -8.764 1.00 95.38 114 ALA A C 1
ATOM 918 O O . ALA A 1 114 ? -0.392 -8.321 -8.272 1.00 95.38 114 ALA A O 1
ATOM 919 N N . GLY A 1 115 ? -1.324 -9.686 -9.795 1.00 96.44 115 GLY A N 1
ATOM 920 C CA . GLY A 1 115 ? -0.064 -10.041 -10.452 1.00 96.44 115 GLY A CA 1
ATOM 921 C C . GLY A 1 115 ? 0.518 -8.962 -11.365 1.00 96.44 115 GLY A C 1
ATOM 922 O O . GLY A 1 115 ? 1.689 -9.050 -11.737 1.00 96.44 115 GLY A O 1
ATOM 923 N N . TRP A 1 116 ? -0.259 -7.942 -11.732 1.00 97.62 116 TRP A N 1
ATOM 924 C CA . TRP A 1 116 ? 0.184 -6.903 -12.656 1.00 97.62 116 TRP A CA 1
ATOM 925 C C . TRP A 1 116 ? 1.018 -5.829 -11.964 1.00 97.62 116 TRP A C 1
ATOM 927 O O . TRP A 1 116 ? 0.702 -5.338 -10.878 1.00 97.62 116 TRP A O 1
ATOM 937 N N . ILE A 1 117 ? 2.075 -5.384 -12.638 1.00 96.56 117 ILE A N 1
ATOM 938 C CA . ILE A 1 117 ? 2.912 -4.281 -12.165 1.00 96.56 117 ILE A CA 1
ATOM 939 C C . ILE A 1 117 ? 2.398 -2.980 -12.766 1.00 96.56 117 ILE A C 1
ATOM 941 O O . ILE A 1 117 ? 2.981 -2.402 -13.685 1.00 96.56 117 ILE A O 1
ATOM 945 N N . TRP A 1 118 ? 1.261 -2.527 -12.253 1.00 94.88 118 TRP A N 1
ATOM 946 C CA . TRP A 1 118 ? 0.652 -1.258 -12.637 1.00 94.88 118 TRP A CA 1
ATOM 947 C C . TRP A 1 118 ? 0.782 -0.215 -11.537 1.00 94.88 118 TRP A C 1
ATOM 949 O O . TRP A 1 118 ? 0.729 -0.524 -10.344 1.00 94.88 118 TRP A O 1
ATOM 959 N N . LYS A 1 119 ? 0.847 1.054 -11.952 1.00 92.56 119 LYS A N 1
ATOM 960 C CA . LYS A 1 119 ? 0.682 2.213 -11.062 1.00 92.56 119 LYS A CA 1
ATOM 961 C C . LYS A 1 119 ? -0.631 2.145 -10.272 1.00 92.56 119 LYS A C 1
ATOM 963 O O . LYS A 1 119 ? -0.697 2.565 -9.119 1.00 92.56 119 LYS A O 1
ATOM 968 N N . ASP A 1 120 ? -1.658 1.539 -10.864 1.00 93.94 120 ASP A N 1
ATOM 969 C CA . ASP A 1 120 ? -2.961 1.303 -10.248 1.00 93.94 120 ASP A CA 1
ATOM 970 C C . ASP A 1 120 ? -2.894 0.376 -9.032 1.00 93.94 120 ASP A C 1
ATOM 972 O O . ASP A 1 120 ? -3.670 0.568 -8.095 1.00 93.94 120 ASP A O 1
ATOM 976 N N . MET A 1 121 ? -1.959 -0.580 -9.010 1.00 95.88 121 MET A N 1
ATOM 977 C CA . MET A 1 121 ? -1.776 -1.485 -7.872 1.00 95.88 121 MET A CA 1
ATOM 978 C C . MET A 1 121 ? -1.122 -0.759 -6.700 1.00 95.88 121 MET A C 1
ATOM 980 O O . MET A 1 121 ? -1.597 -0.872 -5.573 1.00 95.88 121 MET A O 1
ATOM 984 N N . ILE A 1 122 ? -0.111 0.075 -6.962 1.00 95.50 122 ILE A N 1
ATOM 985 C CA . ILE A 1 122 ? 0.506 0.928 -5.934 1.00 95.50 122 ILE A CA 1
ATOM 986 C C . ILE A 1 122 ? -0.535 1.887 -5.353 1.00 95.50 122 ILE A C 1
ATOM 988 O O . ILE A 1 122 ? -0.649 2.010 -4.134 1.00 95.50 122 ILE A O 1
ATOM 992 N N . PHE A 1 123 ? -1.323 2.537 -6.213 1.00 95.69 123 PHE A N 1
ATOM 993 C CA . PHE A 1 123 ? -2.408 3.412 -5.782 1.00 95.69 123 PHE A CA 1
ATOM 994 C C . PHE A 1 123 ? -3.431 2.653 -4.926 1.00 95.69 123 PHE A C 1
ATOM 996 O O . PHE A 1 123 ? -3.680 3.023 -3.781 1.00 95.69 123 PHE A O 1
ATOM 1003 N N . THR A 1 124 ? -3.997 1.564 -5.442 1.00 96.19 124 THR A N 1
ATOM 1004 C CA . THR A 1 124 ? -5.101 0.849 -4.786 1.00 96.19 124 THR A CA 1
ATOM 1005 C C . THR A 1 124 ? -4.647 0.170 -3.498 1.00 96.19 124 THR A C 1
ATOM 1007 O O . THR A 1 124 ? -5.259 0.362 -2.446 1.00 96.19 124 THR A O 1
ATOM 1010 N N . PHE A 1 125 ? -3.551 -0.590 -3.538 1.00 97.81 125 PHE A N 1
ATOM 1011 C CA . PHE A 1 125 ? -3.044 -1.305 -2.367 1.00 97.81 125 PHE A CA 1
ATOM 1012 C C . PHE A 1 125 ? -2.397 -0.356 -1.358 1.00 97.81 125 PHE A C 1
ATOM 1014 O O . PHE A 1 125 ? -2.565 -0.545 -0.154 1.00 97.81 125 PHE A O 1
ATOM 1021 N N . GLY A 1 126 ? -1.727 0.705 -1.818 1.00 97.88 126 GLY A N 1
ATOM 1022 C CA . GLY A 1 126 ? -1.161 1.742 -0.954 1.00 97.88 126 GLY A CA 1
ATOM 1023 C C . GLY A 1 126 ? -2.238 2.485 -0.169 1.00 97.88 126 GLY A C 1
ATOM 1024 O O . GLY A 1 126 ? -2.182 2.529 1.061 1.00 97.88 126 GLY A O 1
ATOM 1025 N N . PHE A 1 127 ? -3.270 2.999 -0.846 1.00 97.88 127 PHE A N 1
ATOM 1026 C CA . PHE A 1 127 ? -4.411 3.624 -0.167 1.00 97.88 127 PHE A CA 1
ATOM 1027 C C . PHE A 1 127 ? -5.200 2.625 0.688 1.00 97.88 127 PHE A C 1
ATOM 1029 O O . PHE A 1 127 ? -5.665 2.997 1.766 1.00 97.88 127 PHE A O 1
ATOM 1036 N N . GLY A 1 128 ? -5.294 1.360 0.271 1.00 98.06 128 GLY A N 1
ATOM 1037 C CA . GLY A 1 128 ? -5.874 0.283 1.075 1.00 98.06 128 GLY A CA 1
ATOM 1038 C C . GLY A 1 128 ? -5.135 0.067 2.399 1.00 98.06 128 GLY A C 1
ATOM 1039 O O . GLY A 1 128 ? -5.766 0.010 3.456 1.00 98.06 128 GLY A O 1
ATOM 1040 N N . LEU A 1 129 ? -3.800 0.025 2.375 1.00 98.62 129 LEU A N 1
ATOM 1041 C CA . LEU A 1 129 ? -2.978 -0.078 3.583 1.00 98.62 129 LEU A CA 1
ATOM 1042 C C . LEU A 1 129 ? -3.121 1.161 4.473 1.00 98.62 129 LEU A C 1
ATOM 1044 O O . LEU A 1 129 ? -3.316 1.020 5.681 1.00 98.62 129 LEU A O 1
ATOM 1048 N N . LEU A 1 130 ? -3.085 2.366 3.897 1.00 98.44 130 LEU A N 1
ATOM 1049 C CA . LEU A 1 130 ? -3.298 3.614 4.642 1.00 98.44 130 LEU A CA 1
ATOM 1050 C C . LEU A 1 130 ? -4.665 3.613 5.345 1.00 98.44 130 LEU A C 1
ATOM 1052 O O . LEU A 1 130 ? -4.743 3.883 6.546 1.00 98.44 130 LEU A O 1
ATOM 1056 N N . ALA A 1 131 ? -5.730 3.225 4.638 1.00 98.31 131 ALA A N 1
ATOM 1057 C CA . ALA A 1 131 ? -7.073 3.103 5.199 1.00 98.31 131 ALA A CA 1
ATOM 1058 C C . ALA A 1 131 ? -7.144 2.045 6.311 1.00 98.31 131 ALA A C 1
ATOM 1060 O O . ALA A 1 131 ? -7.752 2.289 7.357 1.00 98.31 131 ALA A O 1
ATOM 1061 N N . ALA A 1 132 ? -6.501 0.888 6.134 1.00 98.25 132 ALA A N 1
ATOM 1062 C CA . ALA A 1 132 ? -6.445 -0.154 7.157 1.00 98.25 132 ALA A CA 1
ATOM 1063 C C . ALA A 1 132 ? -5.727 0.341 8.425 1.00 98.25 132 ALA A C 1
ATOM 1065 O O . ALA A 1 132 ? -6.215 0.134 9.540 1.00 98.25 132 ALA A O 1
ATOM 1066 N N . VAL A 1 133 ? -4.607 1.057 8.270 1.00 98.19 133 VAL A N 1
ATOM 1067 C CA . VAL A 1 133 ?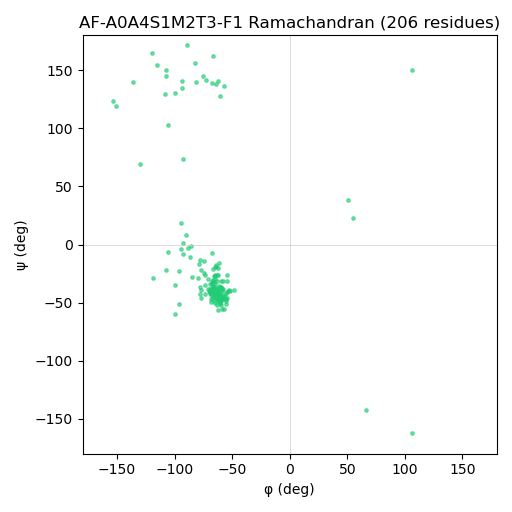 -3.856 1.658 9.383 1.00 98.19 133 VAL A CA 1
ATOM 1068 C C . VAL A 1 133 ? -4.697 2.698 10.120 1.00 98.19 133 VAL A C 1
ATOM 1070 O O . VAL A 1 133 ? -4.764 2.644 11.352 1.00 98.19 133 VAL A O 1
ATOM 1073 N N . LEU A 1 134 ? -5.373 3.610 9.414 1.00 97.56 134 LEU A N 1
ATOM 1074 C CA . LEU A 1 134 ? -6.255 4.592 10.057 1.00 97.56 134 LEU A CA 1
ATOM 1075 C C . LEU A 1 134 ? -7.463 3.935 10.726 1.00 97.56 134 LEU A C 1
ATOM 1077 O O . LEU A 1 134 ? -7.845 4.357 11.818 1.00 97.56 134 LEU A O 1
ATOM 1081 N N . SER A 1 135 ? -8.023 2.879 10.135 1.00 97.25 135 SER A N 1
ATOM 1082 C CA . SER A 1 135 ? -9.114 2.097 10.733 1.00 97.25 135 SER A CA 1
ATOM 1083 C C . SER A 1 135 ? -8.689 1.493 12.066 1.00 97.25 135 SER A C 1
ATOM 1085 O O . SER A 1 135 ? -9.377 1.668 13.069 1.00 97.25 135 SER A O 1
ATOM 1087 N N . ALA A 1 136 ? -7.518 0.854 12.111 1.00 96.81 136 ALA A N 1
ATOM 1088 C CA . ALA A 1 136 ? -6.973 0.287 13.341 1.00 96.81 136 ALA A CA 1
ATOM 1089 C C . ALA A 1 136 ? -6.789 1.359 14.424 1.00 96.81 136 ALA A C 1
ATOM 1091 O O . ALA A 1 136 ? -7.209 1.178 15.565 1.00 96.81 136 ALA A O 1
ATOM 1092 N N . HIS A 1 137 ? -6.210 2.504 14.072 1.00 96.00 137 HIS A N 1
ATOM 1093 C CA . HIS A 1 137 ? -6.002 3.595 15.023 1.00 96.00 137 HIS A CA 1
ATOM 1094 C C . HIS A 1 137 ? -7.319 4.242 15.480 1.00 96.00 137 HIS A C 1
ATOM 1096 O O . HIS A 1 137 ? -7.444 4.596 16.651 1.00 96.00 137 HIS A O 1
ATOM 1102 N N . SER A 1 138 ? -8.322 4.313 14.601 1.00 94.62 138 SER A N 1
ATOM 1103 C CA . SER A 1 138 ? -9.662 4.819 14.922 1.00 94.62 138 SER A CA 1
ATOM 1104 C C . SER A 1 138 ? -10.399 3.897 15.897 1.00 94.62 138 SER A C 1
ATOM 1106 O O . SER A 1 138 ? -10.920 4.371 16.902 1.00 94.62 138 SER A O 1
ATOM 1108 N N . VAL A 1 139 ? -10.395 2.581 15.646 1.00 94.12 139 VAL A N 1
ATOM 1109 C CA . VAL A 1 139 ? -11.049 1.576 16.508 1.00 94.12 139 VAL A CA 1
ATOM 1110 C C . VAL A 1 139 ? -10.432 1.555 17.904 1.00 94.12 139 VAL A C 1
ATOM 1112 O O . VAL A 1 139 ? -11.151 1.517 18.898 1.00 94.12 139 VAL A O 1
ATOM 1115 N N . HIS A 1 140 ? -9.102 1.622 17.992 1.00 91.75 140 HIS A N 1
ATOM 1116 C CA . HIS A 1 140 ? -8.392 1.604 19.276 1.00 91.75 140 HIS A CA 1
ATOM 1117 C C . HIS A 1 140 ? -8.267 2.984 19.930 1.00 91.75 140 HIS A C 1
ATOM 1119 O O . HIS A 1 140 ? -7.682 3.075 21.007 1.00 91.75 140 HIS A O 1
ATOM 1125 N N . GLN A 1 141 ? -8.771 4.046 19.289 1.00 90.00 141 GLN A N 1
ATOM 1126 C CA . GLN A 1 141 ? -8.633 5.444 19.722 1.00 90.00 141 GLN A CA 1
ATOM 1127 C C . GLN A 1 141 ? -7.177 5.840 20.031 1.00 90.00 141 GLN A C 1
ATOM 1129 O O . GLN A 1 141 ? -6.887 6.575 20.977 1.00 90.00 141 GLN A O 1
ATOM 1134 N N . LYS A 1 142 ? -6.236 5.331 19.230 1.00 92.62 142 LYS A N 1
ATOM 1135 C CA . LYS A 1 142 ? -4.798 5.580 19.386 1.00 92.62 142 LYS A CA 1
ATOM 1136 C C . LYS A 1 142 ? -4.291 6.504 18.296 1.00 92.62 142 LYS A C 1
ATOM 1138 O O . LYS A 1 142 ? -4.700 6.417 17.147 1.00 92.62 142 LYS A O 1
ATOM 1143 N N . ARG A 1 143 ? -3.337 7.353 18.664 1.00 93.12 143 ARG A N 1
ATOM 1144 C CA . ARG A 1 143 ? -2.599 8.202 17.725 1.00 93.12 143 ARG A CA 1
ATOM 1145 C C . ARG A 1 143 ? -1.469 7.418 17.075 1.00 93.12 143 ARG A C 1
ATOM 1147 O O . ARG A 1 143 ? -0.963 6.460 17.666 1.00 93.12 143 ARG A O 1
ATOM 1154 N N . LEU A 1 144 ? -1.045 7.857 15.895 1.00 93.81 144 LEU A N 1
ATOM 1155 C CA . LEU A 1 144 ? 0.179 7.345 15.297 1.00 93.81 144 LEU A CA 1
ATOM 1156 C C . LEU A 1 144 ? 1.381 7.909 16.069 1.00 93.81 144 LEU A C 1
ATOM 1158 O O . LEU A 1 144 ? 1.388 9.073 16.487 1.00 93.81 144 LEU A O 1
ATOM 1162 N N . SER A 1 145 ? 2.406 7.075 16.256 1.00 95.56 145 SER A N 1
ATOM 1163 C CA . SER A 1 145 ? 3.710 7.525 16.750 1.00 95.56 145 SER A CA 1
ATOM 1164 C C . SER A 1 145 ? 4.390 8.430 15.711 1.00 95.56 145 SER A C 1
ATOM 1166 O O . SER A 1 145 ? 4.025 8.367 14.537 1.00 95.56 145 SER A O 1
ATOM 1168 N N . PRO A 1 146 ? 5.402 9.240 16.076 1.00 94.50 146 PRO A N 1
ATOM 1169 C CA . PRO A 1 146 ? 6.115 10.079 15.106 1.00 94.50 146 PRO A CA 1
ATOM 1170 C C . PRO A 1 146 ? 6.702 9.283 13.931 1.00 94.50 146 PRO A C 1
ATOM 1172 O O . PRO A 1 146 ? 6.548 9.679 12.780 1.00 94.50 146 PRO A O 1
ATOM 1175 N N . LEU A 1 147 ? 7.287 8.112 14.208 1.00 95.56 147 LEU A N 1
ATOM 1176 C CA . LEU A 1 147 ? 7.776 7.203 13.168 1.00 95.56 147 LEU A CA 1
ATOM 1177 C C . LEU A 1 147 ? 6.628 6.651 12.308 1.00 95.56 147 LEU A C 1
ATOM 1179 O O . LEU A 1 147 ? 6.749 6.578 11.089 1.00 95.56 147 LEU A O 1
ATOM 1183 N N . GLY A 1 148 ? 5.497 6.306 12.931 1.00 95.75 148 GLY A N 1
ATOM 1184 C CA . GLY A 1 148 ? 4.297 5.875 12.215 1.00 95.75 148 GLY A CA 1
ATOM 1185 C C . GLY A 1 148 ? 3.723 6.971 11.317 1.00 95.75 148 GLY A C 1
ATOM 1186 O O . GLY A 1 148 ? 3.292 6.680 10.208 1.00 95.75 148 GLY A O 1
ATOM 1187 N N . LEU A 1 149 ? 3.765 8.230 11.759 1.00 95.75 149 LEU A N 1
ATOM 1188 C CA . LEU A 1 149 ? 3.326 9.385 10.982 1.00 95.75 149 LEU A CA 1
ATOM 1189 C C . LEU A 1 149 ? 4.257 9.652 9.795 1.00 95.75 149 LEU A C 1
ATOM 1191 O O . LEU A 1 149 ? 3.768 9.920 8.702 1.00 95.75 149 LEU A O 1
ATOM 1195 N N . ALA A 1 150 ? 5.573 9.531 9.986 1.00 96.31 150 ALA A N 1
ATOM 1196 C CA . ALA A 1 150 ? 6.548 9.636 8.902 1.00 96.31 150 ALA A CA 1
ATOM 1197 C C . ALA A 1 150 ? 6.355 8.521 7.862 1.00 96.31 150 ALA A C 1
ATOM 1199 O O . ALA A 1 150 ? 6.282 8.805 6.670 1.00 96.31 150 ALA A O 1
ATOM 1200 N N . GLY A 1 151 ? 6.184 7.271 8.308 1.00 97.06 151 GLY A N 1
ATOM 1201 C CA . GLY A 1 151 ? 5.892 6.142 7.420 1.00 97.06 151 GLY A CA 1
ATOM 1202 C C . GLY A 1 151 ? 4.564 6.303 6.674 1.00 97.06 151 GLY A C 1
ATOM 1203 O O . GLY A 1 151 ? 4.505 6.094 5.466 1.00 97.06 151 GLY A O 1
ATOM 1204 N N . PHE A 1 152 ? 3.511 6.743 7.369 1.00 96.81 152 PHE A N 1
ATOM 1205 C CA . PHE A 1 152 ? 2.210 7.035 6.763 1.00 96.81 152 PHE A CA 1
ATOM 1206 C C . PHE A 1 152 ? 2.310 8.158 5.728 1.00 96.81 152 PHE A C 1
ATOM 1208 O O . PHE A 1 152 ? 1.801 8.018 4.621 1.00 96.81 152 PHE A O 1
ATOM 1215 N N . GLY A 1 153 ? 2.980 9.261 6.072 1.00 95.75 153 GLY A N 1
ATOM 1216 C CA . GLY A 1 153 ? 3.186 10.399 5.181 1.00 95.75 153 GLY A CA 1
ATOM 1217 C C . GLY A 1 153 ? 4.003 10.028 3.946 1.00 95.75 153 GLY A C 1
ATOM 1218 O O . GLY A 1 153 ? 3.613 10.385 2.839 1.00 95.75 153 GLY A O 1
ATOM 1219 N N . GLY A 1 154 ? 5.079 9.255 4.118 1.00 95.56 154 GLY A N 1
ATOM 1220 C CA . GLY A 1 154 ? 5.901 8.757 3.015 1.00 95.56 154 GLY A CA 1
ATOM 1221 C C . GLY A 1 154 ? 5.121 7.843 2.069 1.00 95.56 154 GLY A C 1
ATOM 1222 O O . GLY A 1 154 ? 5.171 8.030 0.855 1.00 95.56 154 GLY A O 1
ATOM 1223 N N . LEU A 1 155 ? 4.334 6.907 2.611 1.00 96.69 155 LEU A N 1
ATOM 1224 C CA . LEU A 1 155 ? 3.484 6.039 1.795 1.00 96.69 155 LEU A CA 1
ATOM 1225 C C . LEU A 1 155 ? 2.359 6.820 1.100 1.00 96.69 155 LEU A C 1
ATOM 1227 O O . LEU A 1 155 ? 2.093 6.576 -0.073 1.00 96.69 155 LEU A O 1
ATOM 1231 N N . LEU A 1 156 ? 1.716 7.769 1.790 1.00 95.94 156 LEU A N 1
ATOM 1232 C CA . LEU A 1 156 ? 0.685 8.628 1.200 1.00 95.94 156 LEU A CA 1
ATOM 1233 C C . LEU A 1 156 ? 1.255 9.474 0.061 1.00 95.94 156 LEU A C 1
ATOM 1235 O O . LEU A 1 156 ? 0.625 9.564 -0.990 1.00 95.94 156 LEU A O 1
ATOM 1239 N N . PHE A 1 157 ? 2.446 10.046 0.238 1.00 94.31 157 PHE A N 1
ATOM 1240 C CA . PHE A 1 157 ? 3.154 10.770 -0.814 1.00 94.31 157 PHE A CA 1
ATOM 1241 C C . PHE A 1 157 ? 3.437 9.864 -2.015 1.00 94.31 157 PHE A C 1
ATOM 1243 O O . PHE A 1 157 ? 3.023 10.180 -3.129 1.00 94.31 157 PHE A O 1
ATOM 1250 N N . TYR A 1 158 ? 4.049 8.699 -1.783 1.00 94.56 158 TYR A N 1
ATOM 1251 C CA . TYR A 1 158 ? 4.366 7.744 -2.844 1.00 94.56 158 TYR A CA 1
ATOM 1252 C C . TYR A 1 158 ? 3.114 7.313 -3.618 1.00 94.56 158 TYR A C 1
ATOM 1254 O O . TYR A 1 158 ? 3.031 7.527 -4.825 1.00 94.56 158 TYR A O 1
ATOM 1262 N N . ALA A 1 159 ? 2.092 6.802 -2.928 1.00 94.62 159 ALA A N 1
ATOM 1263 C CA . ALA A 1 159 ? 0.855 6.333 -3.553 1.00 94.62 159 ALA A CA 1
ATOM 1264 C C . ALA A 1 159 ? 0.067 7.451 -4.261 1.00 94.62 159 ALA A C 1
ATOM 1266 O O . ALA A 1 159 ? -0.668 7.171 -5.206 1.00 94.62 159 ALA A O 1
ATOM 1267 N N . THR A 1 160 ? 0.216 8.707 -3.825 1.00 93.38 160 THR A N 1
ATOM 1268 C CA . THR A 1 160 ? -0.412 9.858 -4.488 1.00 93.38 160 THR A CA 1
ATOM 1269 C C . THR A 1 160 ? 0.342 10.262 -5.749 1.00 93.38 160 THR A C 1
ATOM 1271 O O . THR A 1 160 ? -0.271 10.485 -6.788 1.00 93.38 160 THR A O 1
ATOM 1274 N N . SER A 1 161 ? 1.671 10.288 -5.690 1.00 91.19 161 SER A N 1
ATOM 1275 C CA . SER A 1 161 ? 2.514 10.710 -6.812 1.00 91.19 161 SER A CA 1
ATOM 1276 C C . SER A 1 161 ? 2.436 9.784 -8.028 1.00 91.19 161 SER A C 1
ATOM 1278 O O . SER A 1 161 ? 2.641 10.233 -9.145 1.00 91.19 161 SER A O 1
ATOM 1280 N N . VAL A 1 162 ? 2.121 8.495 -7.851 1.00 89.88 162 VAL A N 1
ATOM 1281 C CA . VAL A 1 162 ? 2.106 7.527 -8.962 1.00 89.88 162 VAL A CA 1
ATOM 1282 C C . VAL A 1 162 ? 0.862 7.628 -9.846 1.00 89.88 162 VAL A C 1
ATOM 1284 O O . VAL A 1 162 ? 0.824 7.013 -10.914 1.00 89.88 162 VAL A O 1
ATOM 1287 N N . LYS A 1 163 ? -0.183 8.350 -9.413 1.00 88.69 163 LYS A N 1
ATOM 1288 C CA . LYS A 1 163 ? -1.466 8.378 -10.121 1.00 88.69 163 LYS A CA 1
ATOM 1289 C C . LYS A 1 163 ? -2.251 9.669 -9.885 1.00 88.69 163 LYS A C 1
ATOM 1291 O O . LYS A 1 163 ? -2.662 9.962 -8.768 1.00 88.69 163 LYS A O 1
ATOM 1296 N N . TYR A 1 164 ? -2.591 10.360 -10.974 1.00 86.31 164 TYR A N 1
ATOM 1297 C CA . TYR A 1 164 ? -3.339 11.623 -10.951 1.00 86.31 164 TYR A CA 1
ATOM 1298 C C . TYR A 1 164 ? -4.668 11.554 -10.179 1.00 86.31 164 TYR A C 1
ATOM 1300 O O . TYR A 1 164 ? -5.002 12.451 -9.408 1.00 86.31 164 TYR A O 1
ATOM 1308 N N . GLN A 1 165 ? -5.412 10.451 -10.315 1.00 90.50 165 GLN A N 1
ATOM 1309 C CA . GLN A 1 165 ? -6.699 10.250 -9.639 1.00 90.50 165 GLN A CA 1
ATOM 1310 C C . GLN A 1 165 ? -6.587 10.260 -8.104 1.00 90.50 165 GLN A C 1
ATOM 1312 O O . GLN A 1 165 ? -7.596 10.441 -7.418 1.00 90.50 165 GLN A O 1
ATOM 1317 N N . ALA A 1 166 ? -5.383 10.116 -7.545 1.00 91.56 166 ALA A N 1
ATOM 1318 C CA . ALA A 1 166 ? -5.173 10.221 -6.111 1.00 91.56 166 ALA A CA 1
ATOM 1319 C C . ALA A 1 166 ? -5.515 11.607 -5.547 1.00 91.56 166 ALA A C 1
ATOM 1321 O O . ALA A 1 166 ? -5.854 11.688 -4.367 1.00 91.56 166 ALA A O 1
ATOM 1322 N N . GLN A 1 167 ? -5.554 12.666 -6.367 1.00 89.75 167 GLN A N 1
ATOM 1323 C CA . GLN A 1 167 ? -5.998 14.003 -5.943 1.00 89.75 167 GLN A CA 1
ATOM 1324 C C . GLN A 1 167 ? -7.400 14.015 -5.309 1.00 89.75 167 GLN A C 1
ATOM 1326 O O . GLN A 1 167 ? -7.699 14.883 -4.496 1.00 89.75 167 GLN A O 1
ATOM 1331 N N . PHE A 1 168 ? -8.262 13.054 -5.659 1.00 90.62 168 PHE A N 1
ATOM 1332 C CA . PHE A 1 168 ? -9.620 12.964 -5.119 1.00 90.62 168 PHE A CA 1
ATOM 1333 C C . PHE A 1 168 ? -9.670 12.231 -3.774 1.00 90.62 168 PHE A C 1
ATOM 1335 O O . PHE A 1 168 ? -10.540 12.500 -2.948 1.00 90.62 168 PHE A O 1
ATOM 1342 N N . VAL A 1 169 ? -8.732 11.311 -3.535 1.00 93.06 169 VAL A N 1
ATOM 1343 C CA . VAL A 1 169 ? -8.729 10.435 -2.352 1.00 93.06 169 VAL A CA 1
ATOM 1344 C C . VAL A 1 169 ? -7.774 10.946 -1.273 1.00 93.06 169 VAL A C 1
ATOM 1346 O O . VAL A 1 169 ? -8.076 10.854 -0.082 1.00 93.06 169 VAL A O 1
ATOM 1349 N N . ALA A 1 170 ? -6.646 11.542 -1.666 1.00 92.62 170 ALA A N 1
ATOM 1350 C CA . ALA A 1 170 ? -5.650 12.102 -0.758 1.00 92.62 170 ALA A CA 1
ATOM 1351 C C . ALA A 1 170 ? -6.237 13.121 0.241 1.00 92.62 170 ALA A C 1
ATOM 1353 O O . ALA A 1 170 ? -5.908 13.010 1.426 1.00 92.62 170 ALA A O 1
ATOM 1354 N N . PRO A 1 171 ? -7.164 14.029 -0.140 1.00 91.81 171 PRO A N 1
ATOM 1355 C CA . PRO A 1 171 ? -7.767 14.955 0.817 1.00 91.81 171 PRO A CA 1
ATOM 1356 C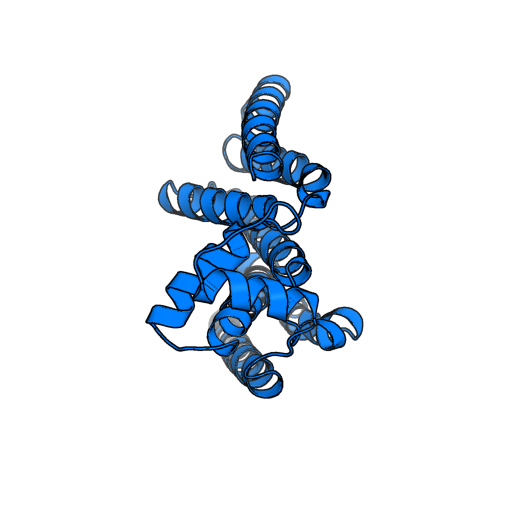 C . PRO A 1 171 ? -8.611 14.274 1.886 1.00 91.81 171 PRO A C 1
ATOM 1358 O O . PRO A 1 171 ? -8.554 14.648 3.060 1.00 91.81 171 PRO A O 1
ATOM 1361 N N . LEU A 1 172 ? -9.353 13.233 1.505 1.00 93.19 172 LEU A N 1
ATOM 1362 C CA . LEU A 1 172 ? -10.139 12.439 2.448 1.00 93.19 172 LEU A CA 1
ATOM 1363 C C . LEU A 1 172 ? -9.220 11.698 3.424 1.00 93.19 172 LEU A C 1
ATOM 1365 O O . LEU A 1 172 ? -9.474 11.689 4.629 1.00 93.19 172 LEU A O 1
ATOM 1369 N N . MET A 1 173 ? -8.113 11.150 2.918 1.00 94.19 173 MET A N 1
ATOM 1370 C CA . MET A 1 173 ? -7.114 10.460 3.732 1.00 94.19 173 MET A CA 1
ATOM 1371 C C . MET A 1 173 ? -6.414 11.415 4.713 1.00 94.19 173 MET A C 1
ATOM 1373 O O . MET A 1 173 ? -6.282 11.102 5.896 1.00 94.19 173 MET A O 1
ATOM 1377 N N . ALA A 1 174 ? -6.025 12.609 4.256 1.00 93.44 174 ALA A N 1
ATOM 1378 C CA . ALA A 1 174 ? -5.403 13.637 5.090 1.00 93.44 174 ALA A CA 1
ATOM 1379 C C . ALA A 1 174 ? -6.354 14.144 6.185 1.00 93.44 174 ALA A C 1
ATOM 1381 O O . ALA A 1 174 ? -5.948 14.327 7.339 1.00 93.44 174 ALA A O 1
ATOM 1382 N N . LEU A 1 175 ? -7.636 14.324 5.851 1.00 93.56 175 LEU A N 1
ATOM 1383 C CA . LEU A 1 175 ? -8.661 14.700 6.819 1.00 93.56 175 LEU A CA 1
ATOM 1384 C C . LEU A 1 175 ? -8.866 13.606 7.870 1.00 93.56 175 LEU A C 1
ATOM 1386 O O . LEU A 1 175 ? -8.908 13.914 9.064 1.00 93.56 175 LEU A O 1
ATOM 1390 N N . TRP A 1 176 ? -8.961 12.341 7.453 1.00 94.56 176 TRP A N 1
ATOM 1391 C CA . TRP A 1 176 ? -9.102 11.217 8.378 1.00 94.56 176 TRP A CA 1
ATOM 1392 C C . TRP A 1 176 ? -7.885 11.098 9.303 1.00 94.56 176 TRP A C 1
ATOM 1394 O O . TRP A 1 176 ? -8.057 11.014 10.521 1.00 94.56 176 TRP A O 1
ATOM 1404 N N . LEU A 1 177 ? -6.665 11.221 8.772 1.00 94.94 177 LEU A N 1
ATOM 1405 C CA . LEU A 1 177 ? -5.439 11.259 9.57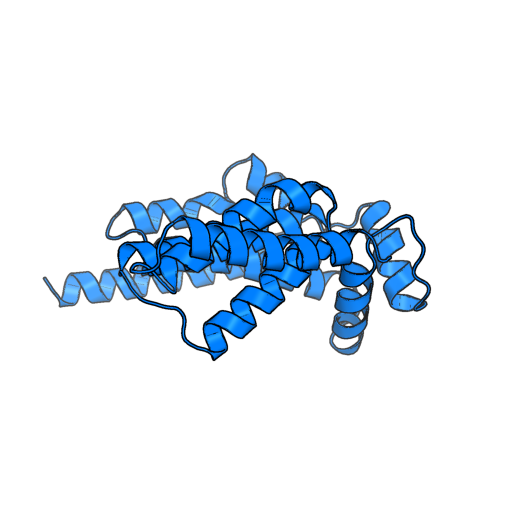4 1.00 94.94 177 LEU A CA 1
ATOM 1406 C C . LEU A 1 177 ? -5.485 12.374 10.628 1.00 94.94 177 LEU A C 1
ATOM 1408 O O . LEU A 1 177 ? -5.201 12.127 11.800 1.00 94.94 177 LEU A O 1
ATOM 1412 N N . CYS A 1 178 ? -5.887 13.589 10.241 1.00 92.75 178 CYS A N 1
ATOM 1413 C CA . CYS A 1 178 ? -5.996 14.715 11.171 1.00 92.75 178 CYS A CA 1
ATOM 1414 C C . CYS A 1 178 ? -6.989 14.430 12.307 1.00 92.75 178 CYS A C 1
ATOM 1416 O O . CYS A 1 178 ? -6.729 14.797 13.452 1.00 92.75 178 CYS A O 1
ATOM 1418 N N . ARG A 1 179 ? -8.103 13.746 12.015 1.00 91.31 179 ARG A N 1
ATOM 1419 C CA . ARG A 1 179 ? -9.095 13.353 13.028 1.00 91.31 179 ARG A CA 1
ATOM 1420 C C . ARG A 1 179 ? -8.583 12.282 13.983 1.00 91.31 179 ARG A C 1
ATOM 1422 O O . ARG A 1 179 ? -8.879 12.359 15.170 1.00 91.31 179 ARG A O 1
ATOM 1429 N N . VAL A 1 180 ? -7.812 11.319 13.484 1.00 92.69 180 VAL A N 1
ATOM 1430 C CA . VAL A 1 180 ? -7.183 10.281 14.316 1.00 92.69 180 VAL A CA 1
ATOM 1431 C C . VAL A 1 180 ? -6.094 10.882 15.209 1.00 92.69 180 VAL A C 1
ATOM 1433 O O . VAL A 1 180 ? -6.021 10.571 16.397 1.00 92.69 180 VAL A O 1
ATOM 1436 N N . GLN A 1 181 ? -5.261 11.773 14.667 1.00 92.69 181 GLN A N 1
ATOM 1437 C CA . GLN A 1 181 ? -4.121 12.331 15.394 1.00 92.69 181 GLN A CA 1
ATOM 1438 C C . GLN A 1 181 ? -4.525 13.421 16.396 1.00 92.69 181 GLN A C 1
ATOM 1440 O O . GLN A 1 181 ? -3.966 13.490 17.493 1.00 92.69 181 GLN A O 1
ATOM 1445 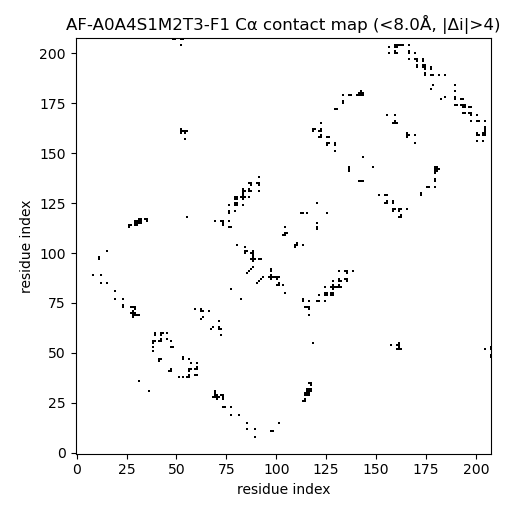N N . TRP A 1 182 ? -5.513 14.249 16.050 1.00 90.94 182 TRP A N 1
ATOM 1446 C CA . TRP A 1 182 ? -5.969 15.378 16.865 1.00 90.94 182 TRP A CA 1
ATOM 1447 C C . TRP A 1 182 ? -7.497 15.369 17.039 1.00 90.94 182 TRP A C 1
ATOM 1449 O O . TRP A 1 182 ? -8.191 16.246 16.522 1.00 90.94 182 TRP A O 1
ATOM 1459 N N . PRO A 1 183 ? -8.053 14.404 17.796 1.00 84.69 183 PRO A N 1
ATOM 1460 C CA . PRO A 1 183 ? -9.504 14.230 17.920 1.00 84.69 183 PRO A CA 1
ATOM 1461 C C . PRO A 1 183 ? -10.213 15.404 18.613 1.00 84.69 183 PRO A C 1
ATOM 1463 O O . PRO A 1 183 ? -11.389 15.644 18.357 1.00 84.69 183 PRO A O 1
ATOM 1466 N N . SER A 1 184 ? -9.503 16.146 19.469 1.00 82.19 184 SER A N 1
ATOM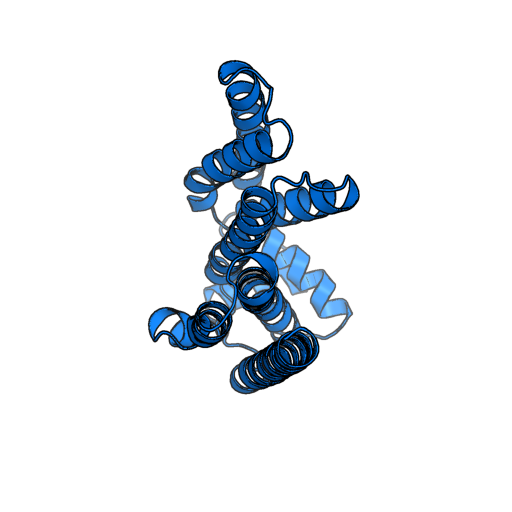 1467 C CA . SER A 1 184 ? -10.028 17.296 20.216 1.00 82.19 184 SER A CA 1
ATOM 1468 C C . SER A 1 184 ? -9.922 18.629 19.466 1.00 82.19 184 SER A C 1
ATOM 1470 O O . SER A 1 184 ? -10.340 19.657 19.994 1.00 82.19 184 SER A O 1
ATOM 1472 N N . GLU A 1 185 ? -9.330 18.658 18.268 1.00 81.81 185 GLU A N 1
ATOM 1473 C CA . GLU A 1 185 ? -9.212 19.899 17.502 1.00 81.81 185 GLU A CA 1
ATOM 1474 C C . GLU A 1 185 ? -10.540 20.315 16.863 1.00 81.81 185 GLU A C 1
ATOM 1476 O O . GLU A 1 185 ? -11.341 19.497 16.404 1.00 81.81 185 GLU A O 1
ATOM 1481 N N . ALA A 1 186 ? -10.756 21.632 16.794 1.00 77.44 186 ALA A N 1
ATOM 1482 C CA . ALA A 1 186 ? -11.901 22.200 16.099 1.00 77.44 186 ALA A CA 1
ATOM 1483 C C . ALA A 1 186 ? -11.920 21.743 14.631 1.00 77.44 186 ALA A C 1
ATOM 1485 O O . ALA A 1 186 ? -10.903 21.807 13.936 1.00 77.44 186 ALA A O 1
ATOM 1486 N N . ARG A 1 187 ? -13.107 21.361 14.139 1.00 78.44 187 ARG A N 1
ATOM 1487 C CA . ARG A 1 187 ? -13.326 20.829 12.779 1.00 78.44 187 ARG A CA 1
ATOM 1488 C C . ARG A 1 187 ? -12.677 21.688 11.686 1.00 78.44 187 ARG A C 1
ATOM 1490 O O . ARG A 1 187 ? -12.098 21.142 10.754 1.00 78.44 187 ARG A O 1
ATOM 1497 N N . LEU A 1 188 ? -12.732 23.013 11.835 1.00 73.69 188 LEU A N 1
ATOM 1498 C CA . LEU A 1 188 ? -12.133 23.968 10.903 1.00 73.69 188 LEU A CA 1
ATOM 1499 C C . LEU A 1 188 ? -10.597 23.882 10.860 1.00 73.69 188 LEU A C 1
ATOM 1501 O O . LEU A 1 188 ? -10.016 23.931 9.782 1.00 73.69 188 LEU A O 1
ATOM 1505 N N . ARG A 1 189 ? -9.924 23.695 12.004 1.00 79.06 189 ARG A N 1
ATOM 1506 C CA . ARG A 1 189 ? -8.455 23.580 12.057 1.00 79.06 189 ARG A CA 1
ATOM 1507 C C . ARG A 1 189 ? -7.969 22.281 11.419 1.00 79.06 189 ARG A C 1
ATOM 1509 O O . ARG A 1 189 ? -7.012 22.309 10.650 1.00 79.06 189 ARG A O 1
ATOM 1516 N N . SER A 1 190 ? -8.656 21.165 11.674 1.00 76.44 190 SER A N 1
ATOM 1517 C CA . SER A 1 190 ? -8.360 19.893 11.001 1.00 76.44 190 SER A CA 1
ATOM 1518 C C . SER A 1 190 ? -8.579 19.989 9.491 1.00 76.44 190 SER A C 1
ATOM 1520 O O . SER A 1 190 ? -7.787 19.443 8.730 1.00 76.44 190 SER A O 1
ATOM 1522 N N . PHE A 1 191 ? -9.617 20.712 9.057 1.00 81.00 191 PHE A N 1
ATOM 1523 C CA . PHE A 1 191 ? -9.875 20.954 7.639 1.00 81.00 191 PHE A CA 1
ATOM 1524 C C . PHE A 1 191 ? -8.761 21.778 6.986 1.00 81.00 191 PHE A C 1
ATOM 1526 O O . PHE A 1 191 ? -8.266 21.383 5.938 1.00 81.00 191 PHE A O 1
ATOM 1533 N N . ILE A 1 192 ? -8.303 22.860 7.624 1.00 84.19 192 ILE A N 1
ATOM 1534 C CA . ILE A 1 192 ? -7.190 23.677 7.110 1.00 84.19 192 ILE A CA 1
ATOM 1535 C C . ILE A 1 192 ? -5.908 22.844 6.996 1.00 84.19 192 ILE A C 1
ATOM 1537 O O . ILE A 1 192 ? -5.265 22.859 5.951 1.00 84.19 192 ILE A O 1
ATOM 1541 N N . LYS A 1 193 ? -5.549 22.070 8.030 1.00 82.75 193 LYS A N 1
ATOM 1542 C CA . LYS A 1 193 ? -4.374 21.181 7.982 1.00 82.75 193 LYS A CA 1
ATOM 1543 C C . LYS A 1 193 ? -4.478 20.156 6.855 1.00 82.75 193 LYS A C 1
ATOM 1545 O O . LYS A 1 193 ? -3.514 19.960 6.121 1.00 82.75 193 LYS A O 1
ATOM 1550 N N . ALA A 1 194 ? -5.646 19.531 6.704 1.00 83.31 194 ALA A N 1
ATOM 1551 C CA . ALA A 1 194 ? -5.895 18.580 5.632 1.00 83.31 194 ALA A CA 1
ATOM 1552 C C . ALA A 1 194 ? -5.806 19.247 4.254 1.00 83.31 194 ALA A C 1
ATOM 1554 O O . ALA A 1 194 ? -5.178 18.688 3.363 1.00 83.31 194 ALA A O 1
ATOM 1555 N N . ALA A 1 195 ? -6.363 20.449 4.087 1.00 83.38 195 ALA A N 1
ATOM 1556 C CA . ALA A 1 195 ? -6.296 21.210 2.844 1.00 83.38 195 ALA A CA 1
ATOM 1557 C C . ALA A 1 195 ? -4.851 21.578 2.476 1.00 83.38 195 ALA A C 1
ATOM 1559 O O . ALA A 1 195 ? -4.444 21.366 1.338 1.00 83.38 195 ALA A O 1
ATOM 1560 N N . LEU A 1 196 ? -4.050 22.041 3.443 1.00 86.12 196 LEU A N 1
ATOM 1561 C CA . LEU A 1 196 ? -2.629 22.338 3.233 1.00 86.12 196 LEU A CA 1
ATOM 1562 C C . LEU A 1 196 ? -1.837 21.083 2.848 1.00 86.12 196 LEU A C 1
ATOM 1564 O O . LEU A 1 196 ? -1.114 21.095 1.855 1.00 86.12 196 LEU A O 1
ATOM 1568 N N . ALA A 1 197 ? -2.014 19.983 3.587 1.00 81.81 197 ALA A N 1
ATOM 1569 C CA . ALA A 1 197 ? -1.362 18.711 3.275 1.00 81.81 197 ALA A CA 1
ATOM 1570 C C . ALA A 1 197 ? -1.765 18.192 1.885 1.00 81.81 197 ALA A C 1
ATOM 1572 O O . ALA A 1 197 ? -0.920 17.740 1.119 1.00 81.81 197 ALA A O 1
ATOM 1573 N N . SER A 1 198 ? -3.046 18.315 1.533 1.00 81.81 198 SER A N 1
ATOM 1574 C CA . SER A 1 198 ? -3.559 17.933 0.215 1.00 81.81 198 SER A CA 1
ATOM 1575 C C . SER A 1 198 ? -2.977 18.796 -0.891 1.00 81.81 198 SER A C 1
ATOM 1577 O O . SER A 1 198 ? -2.619 18.261 -1.929 1.00 81.81 198 SER A O 1
ATOM 1579 N N . GLY A 1 199 ? -2.833 20.105 -0.670 1.00 81.81 199 GLY A N 1
ATOM 1580 C CA . GLY A 1 199 ? -2.198 21.010 -1.627 1.00 81.81 199 GLY A CA 1
ATOM 1581 C C . GLY A 1 199 ? -0.770 20.579 -1.958 1.00 81.81 199 GLY A C 1
ATOM 1582 O O . GLY A 1 199 ? -0.420 20.482 -3.130 1.00 81.81 199 GLY A O 1
ATOM 1583 N N . VAL A 1 200 ? 0.026 20.219 -0.945 1.00 83.88 200 VAL A N 1
ATOM 1584 C CA . VAL A 1 200 ? 1.391 19.692 -1.141 1.00 83.88 200 VAL A CA 1
ATOM 1585 C C . VAL A 1 200 ? 1.376 18.381 -1.932 1.00 83.88 200 VAL A C 1
ATOM 1587 O O . VAL A 1 200 ? 2.170 18.202 -2.854 1.00 83.88 200 VAL A O 1
ATOM 1590 N N . LEU A 1 201 ? 0.449 17.476 -1.612 1.00 83.88 201 LEU A N 1
ATOM 1591 C CA . LEU A 1 201 ? 0.303 16.206 -2.325 1.00 83.88 201 LEU A CA 1
ATOM 1592 C C . LEU A 1 201 ? -0.150 16.404 -3.779 1.00 83.88 201 LEU A C 1
ATOM 1594 O O . LEU A 1 201 ? 0.354 15.730 -4.669 1.00 83.88 201 LEU A O 1
ATOM 1598 N N . ILE A 1 202 ? -1.040 17.354 -4.052 1.00 82.12 202 ILE A N 1
ATOM 1599 C CA . ILE A 1 202 ? -1.492 17.662 -5.415 1.00 82.12 202 ILE A CA 1
ATOM 1600 C C . ILE A 1 202 ? -0.358 18.287 -6.232 1.00 82.12 202 ILE A C 1
ATOM 1602 O O . ILE A 1 202 ? -0.181 17.932 -7.392 1.00 82.12 202 ILE A O 1
ATOM 1606 N N . ILE A 1 203 ? 0.472 19.146 -5.634 1.00 79.31 203 ILE A N 1
ATOM 1607 C CA . ILE A 1 203 ? 1.672 19.663 -6.308 1.00 79.31 203 ILE A CA 1
ATOM 1608 C C . ILE A 1 203 ? 2.597 18.507 -6.714 1.00 79.31 203 ILE A C 1
ATOM 1610 O O . ILE A 1 203 ? 3.093 18.500 -7.836 1.00 79.31 203 ILE A O 1
ATOM 1614 N N . SER A 1 204 ? 2.761 17.484 -5.867 1.00 73.88 204 SER A N 1
ATOM 1615 C CA . SER A 1 204 ? 3.585 16.311 -6.208 1.00 73.88 204 SER A CA 1
ATOM 1616 C C . SER A 1 204 ? 3.065 15.478 -7.383 1.00 73.88 204 SER A C 1
ATOM 1618 O O . SER A 1 204 ? 3.835 14.736 -7.981 1.00 73.88 204 SER A O 1
ATOM 1620 N N . ILE A 1 205 ? 1.785 15.616 -7.734 1.00 74.12 205 ILE A N 1
ATOM 1621 C CA . ILE A 1 205 ? 1.186 14.966 -8.905 1.00 74.12 205 ILE A CA 1
ATOM 1622 C C . ILE A 1 205 ? 1.515 15.733 -10.198 1.00 74.12 205 ILE A C 1
ATOM 1624 O O . ILE A 1 205 ? 1.558 15.133 -11.265 1.00 74.12 205 ILE A O 1
ATOM 1628 N N . HIS A 1 206 ? 1.724 17.051 -10.107 1.00 65.44 206 HIS A N 1
ATOM 1629 C CA . HIS A 1 206 ? 1.849 17.962 -11.251 1.00 65.44 206 HIS A CA 1
ATOM 1630 C C . HIS A 1 206 ? 3.277 18.443 -11.541 1.00 65.44 206 HIS A C 1
ATOM 1632 O O . HIS A 1 206 ? 3.480 19.174 -12.505 1.00 65.44 206 HIS A O 1
ATOM 1638 N N . GLN A 1 207 ? 4.247 18.115 -10.687 1.00 51.03 207 GLN A N 1
ATOM 1639 C CA . GLN A 1 207 ? 5.637 18.574 -10.808 1.00 51.03 207 GLN A CA 1
ATOM 1640 C C . GLN A 1 207 ? 6.548 17.590 -11.551 1.00 51.03 207 GLN A C 1
ATOM 1642 O O . GLN A 1 207 ? 7.769 17.696 -11.431 1.00 51.03 207 GLN A O 1
ATOM 1647 N N . VAL A 1 208 ? 5.982 16.651 -12.313 1.00 45.00 208 VAL A N 1
ATOM 1648 C CA . VAL A 1 208 ? 6.752 15.817 -13.240 1.00 45.00 208 VAL A CA 1
ATOM 1649 C C . VAL A 1 208 ? 5.966 15.531 -14.503 1.00 45.00 208 VAL A C 1
ATOM 1651 O O . VAL A 1 208 ? 4.762 15.226 -14.361 1.00 45.00 208 VAL A O 1
#

Nearest PDB structures (foldseek):
  1t98-assembly1_A  TM=2.415E-01  e=1.597E+00  Escherichia coli
  3euh-assembly1_A  TM=2.382E-01  e=1.925E+00  Escherichia coli K-12

Sequence (208 aa):
MLLISLKNMFAIRLCWGVLACGYAWIFWPGWMSPDSWSIYKSALTHTYGDHHPPLMGYAWHYLNMIYEGPGLMLAVNMALLWGAVGVLAFRVFQGPLGWVCLLLPFTPHVWDQAGWIWKDMIFTFGFGLLAAVLSAHSVHQKRLSPLGLAGFGGLLFYATSVKYQAQFVAPLMALWLCRVQWPSEARLRSFIKAALASGVLIISIHQV